Protein AF-A0AA94HKX2-F1 (afdb_monomer)

Radius of gyration: 20.45 Å; Cα contacts (8 Å, |Δi|>4): 310; chains: 1; bounding box: 57×30×64 Å

Structure (mmCIF, N/CA/C/O backbone):
data_AF-A0AA94HKX2-F1
#
_entry.id   AF-A0AA94HKX2-F1
#
loop_
_atom_site.group_PDB
_atom_site.id
_atom_site.type_symbol
_atom_site.label_atom_id
_atom_site.label_alt_id
_atom_site.label_comp_id
_atom_site.label_asym_id
_atom_site.label_entity_id
_atom_site.label_seq_id
_atom_site.pdbx_PDB_ins_code
_atom_site.Cartn_x
_atom_site.Cartn_y
_atom_site.Cartn_z
_atom_site.occupancy
_atom_site.B_iso_or_equiv
_atom_site.auth_seq_id
_atom_site.auth_comp_id
_atom_site.auth_asym_id
_atom_site.auth_atom_id
_atom_site.pdbx_PDB_model_num
ATOM 1 N N . MET A 1 1 ? -24.483 7.946 20.429 1.00 63.53 1 MET A N 1
ATOM 2 C CA . MET A 1 1 ? -24.685 8.541 19.088 1.00 63.53 1 MET A CA 1
ATOM 3 C C . MET A 1 1 ? -23.618 9.575 18.717 1.00 63.53 1 MET A C 1
ATOM 5 O O . MET A 1 1 ? -23.042 9.443 17.647 1.00 63.53 1 MET A O 1
ATOM 9 N N . GLU A 1 2 ? -23.285 10.565 19.554 1.00 77.12 2 GLU A N 1
ATOM 10 C CA . GLU A 1 2 ? -22.273 11.591 19.196 1.00 77.12 2 GLU A CA 1
ATOM 11 C C . GLU A 1 2 ? -20.852 11.041 18.998 1.00 77.12 2 GLU A C 1
ATOM 13 O O . GLU A 1 2 ? -20.221 11.329 17.984 1.00 77.12 2 GLU A O 1
ATOM 18 N N . ARG A 1 3 ? -20.372 10.171 19.902 1.00 73.00 3 ARG A N 1
ATOM 19 C CA . ARG A 1 3 ? -19.056 9.506 19.770 1.00 73.00 3 ARG A CA 1
ATOM 20 C C . ARG A 1 3 ? -18.912 8.720 18.467 1.00 73.00 3 ARG A C 1
ATOM 22 O O . ARG A 1 3 ? -17.844 8.684 17.867 1.00 73.00 3 ARG A O 1
ATOM 29 N N . GLU A 1 4 ? -20.005 8.117 18.022 1.00 73.94 4 GLU A N 1
ATOM 30 C CA . GLU A 1 4 ? -20.053 7.330 16.797 1.00 73.94 4 GLU A CA 1
ATOM 31 C C . GLU A 1 4 ? -19.975 8.231 15.558 1.00 73.94 4 GLU A C 1
ATOM 33 O O . GLU A 1 4 ? -19.192 7.968 14.651 1.00 73.94 4 GLU A O 1
ATOM 38 N N . ARG A 1 5 ? -20.707 9.355 15.547 1.00 78.75 5 ARG A N 1
ATOM 39 C CA . ARG A 1 5 ? -20.606 10.384 14.494 1.00 78.75 5 ARG A CA 1
ATOM 40 C C . ARG A 1 5 ? -19.200 10.976 14.403 1.00 78.75 5 ARG A C 1
ATOM 42 O O . ARG A 1 5 ? -18.676 11.107 13.300 1.00 78.75 5 ARG A O 1
ATOM 49 N N . ALA A 1 6 ? -18.574 11.265 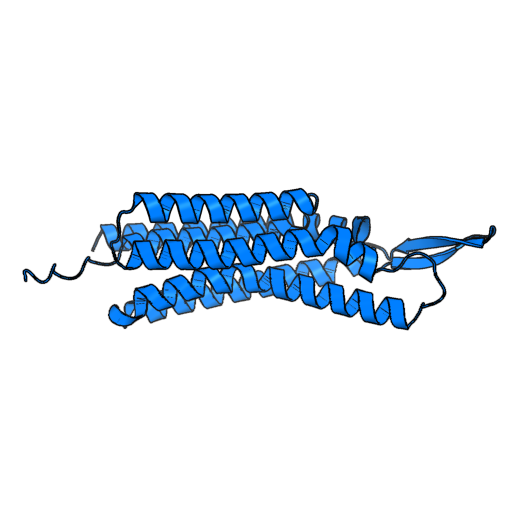15.542 1.00 82.25 6 ALA A N 1
ATOM 50 C CA . ALA A 1 6 ? -17.209 11.781 15.589 1.00 82.25 6 ALA A CA 1
ATOM 51 C C . ALA A 1 6 ? -16.185 10.772 15.036 1.00 82.25 6 ALA A C 1
ATOM 53 O O . ALA A 1 6 ? -15.345 11.137 14.216 1.00 82.25 6 ALA A O 1
ATOM 54 N N . ALA A 1 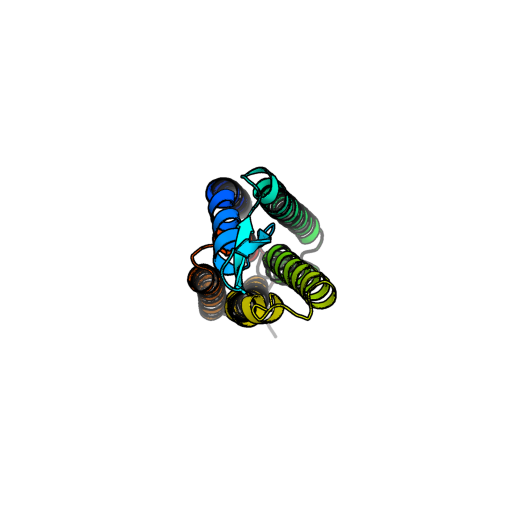7 ? -16.289 9.492 15.410 1.00 78.56 7 ALA A N 1
ATOM 55 C CA . ALA A 1 7 ? -15.407 8.443 14.893 1.00 78.56 7 ALA A CA 1
ATOM 56 C C . ALA A 1 7 ? -15.557 8.239 13.376 1.00 78.56 7 ALA A C 1
ATOM 58 O O . ALA A 1 7 ? -14.568 8.026 12.678 1.00 78.56 7 ALA A O 1
ATOM 59 N N . ARG A 1 8 ? -16.782 8.362 12.849 1.00 77.81 8 ARG A N 1
ATOM 60 C CA . ARG A 1 8 ? -17.070 8.301 11.407 1.00 77.81 8 ARG A CA 1
ATOM 61 C C . ARG A 1 8 ? -16.429 9.453 10.648 1.00 77.81 8 ARG A C 1
ATOM 63 O O . ARG A 1 8 ? -15.776 9.225 9.635 1.00 77.81 8 ARG A O 1
ATOM 70 N N . ALA A 1 9 ? -16.604 10.674 11.148 1.00 83.19 9 ALA A N 1
ATOM 71 C CA . ALA A 1 9 ? -15.993 11.853 10.553 1.00 83.19 9 ALA A CA 1
ATOM 72 C C . ALA A 1 9 ? -14.464 11.713 10.538 1.00 83.19 9 ALA A C 1
ATOM 74 O O . ALA A 1 9 ? -13.849 11.888 9.492 1.00 83.19 9 ALA A O 1
ATOM 75 N N . ALA A 1 10 ? -13.861 11.300 11.658 1.00 84.44 10 ALA A N 1
ATOM 76 C CA . ALA A 1 10 ? -12.422 11.066 11.747 1.00 84.44 10 ALA A CA 1
ATOM 77 C C . ALA A 1 10 ? -11.938 9.994 10.757 1.00 84.44 10 ALA A C 1
ATOM 79 O O . ALA A 1 10 ? -10.936 10.198 10.074 1.00 84.44 10 ALA A O 1
ATOM 80 N N . ALA A 1 11 ? -12.662 8.878 10.629 1.00 82.81 11 ALA A N 1
ATOM 81 C CA . ALA A 1 11 ? -12.322 7.814 9.689 1.00 82.81 11 ALA A CA 1
ATOM 82 C C . ALA A 1 11 ? -12.370 8.290 8.227 1.00 82.81 11 ALA A C 1
ATOM 84 O O . ALA A 1 11 ? -11.426 8.042 7.478 1.00 82.81 11 ALA A O 1
ATOM 85 N N . LEU A 1 12 ? -13.424 9.014 7.837 1.00 82.94 12 LEU A N 1
ATOM 86 C CA . LEU A 1 12 ? -13.568 9.560 6.483 1.00 82.94 12 LEU A CA 1
ATOM 87 C C . LEU A 1 12 ? -12.495 10.606 6.172 1.00 82.94 12 LEU A C 1
ATOM 89 O O . LEU A 1 12 ? -11.884 10.546 5.109 1.00 82.94 12 LEU A O 1
ATOM 93 N N . TRP A 1 13 ? -12.216 11.516 7.108 1.00 85.25 13 TRP A N 1
ATOM 94 C CA . TRP A 1 13 ? -11.154 12.508 6.946 1.00 85.25 13 TRP A CA 1
ATOM 95 C C . TRP A 1 13 ? -9.778 11.856 6.831 1.00 85.25 13 TRP A C 1
ATOM 97 O O . TRP A 1 13 ? -9.000 12.241 5.967 1.00 85.25 13 TRP A O 1
ATOM 107 N N . THR A 1 14 ? -9.493 10.829 7.635 1.00 85.50 14 THR A N 1
ATOM 108 C CA . THR A 1 14 ? -8.212 10.104 7.579 1.00 85.50 14 THR A CA 1
ATOM 109 C C . THR A 1 14 ? -8.024 9.413 6.227 1.00 85.50 14 THR A C 1
ATOM 111 O O . THR A 1 14 ? -6.947 9.483 5.638 1.00 85.50 14 THR A O 1
ATOM 114 N N . LEU A 1 15 ? -9.082 8.786 5.704 1.00 82.88 15 LEU A N 1
ATOM 115 C CA . LEU A 1 15 ? -9.069 8.144 4.390 1.00 82.88 15 LEU A CA 1
ATOM 116 C C . LEU A 1 15 ? -8.881 9.173 3.262 1.00 82.88 15 LEU A C 1
ATOM 118 O O . LEU A 1 15 ? -8.062 8.963 2.371 1.00 82.88 15 LEU A O 1
ATOM 122 N N . LEU A 1 16 ? -9.595 10.302 3.331 1.00 83.62 16 LEU A N 1
ATOM 123 C CA . LEU A 1 16 ? -9.497 11.385 2.352 1.00 83.62 16 LEU A CA 1
ATOM 124 C C . LEU A 1 16 ? -8.096 12.009 2.332 1.00 83.62 16 LEU A C 1
ATOM 126 O O . LEU A 1 16 ? -7.524 12.186 1.261 1.00 83.62 16 LEU A O 1
ATOM 130 N N . ILE A 1 17 ? -7.523 12.296 3.504 1.00 83.81 17 ILE A N 1
ATOM 131 C CA . ILE A 1 17 ? -6.162 12.835 3.630 1.00 83.81 17 ILE A CA 1
ATOM 132 C C . ILE A 1 17 ? -5.146 11.854 3.039 1.00 83.81 17 ILE A C 1
ATOM 134 O O . ILE A 1 17 ? -4.282 12.272 2.273 1.00 83.81 17 ILE A O 1
ATOM 138 N N . GLY A 1 18 ? -5.271 10.554 3.335 1.00 82.31 18 GLY A N 1
ATOM 139 C CA . GLY A 1 18 ? -4.403 9.522 2.761 1.00 82.31 18 GLY A CA 1
ATOM 140 C C . GLY A 1 18 ? -4.489 9.453 1.233 1.00 82.31 18 GLY A C 1
ATOM 141 O O . GLY A 1 18 ? -3.461 9.357 0.564 1.00 82.31 18 GLY A O 1
ATOM 142 N N . LEU A 1 19 ? -5.697 9.569 0.672 1.00 80.19 19 LEU A N 1
ATOM 143 C CA . LEU A 1 19 ? -5.923 9.575 -0.775 1.00 80.19 19 LEU A CA 1
ATOM 144 C C . LEU A 1 19 ? -5.310 10.815 -1.447 1.00 80.19 19 LEU A C 1
ATOM 146 O O . LEU A 1 19 ? -4.607 10.686 -2.448 1.00 80.19 19 LEU A O 1
ATOM 150 N N . ILE A 1 20 ? -5.524 12.005 -0.878 1.00 82.44 20 ILE A N 1
ATOM 151 C CA . ILE A 1 20 ? -4.956 13.260 -1.394 1.00 82.44 20 ILE A CA 1
ATOM 152 C C . ILE A 1 20 ? -3.427 13.224 -1.317 1.00 82.44 20 ILE A C 1
ATOM 154 O O . ILE A 1 20 ? -2.754 13.514 -2.302 1.00 82.44 20 ILE A O 1
ATOM 158 N N . ALA A 1 21 ? -2.864 12.825 -0.174 1.00 83.25 21 ALA A N 1
ATOM 159 C CA . ALA A 1 21 ? -1.417 12.731 0.006 1.00 83.25 21 ALA A CA 1
ATOM 160 C C . ALA A 1 21 ? -0.785 11.726 -0.972 1.00 83.25 21 ALA A C 1
ATOM 162 O O . ALA A 1 21 ? 0.294 11.971 -1.511 1.00 83.25 21 ALA A O 1
ATOM 163 N N . SER A 1 22 ? -1.474 10.619 -1.251 1.00 80.31 22 SER A N 1
ATOM 164 C CA . SER A 1 22 ? -1.047 9.652 -2.260 1.00 80.31 22 SER A CA 1
ATOM 165 C C . SER A 1 22 ? -1.036 10.234 -3.671 1.00 80.31 22 SER A C 1
ATOM 167 O O . SER A 1 22 ? -0.038 10.100 -4.375 1.00 80.31 22 SER A O 1
ATOM 169 N N . ALA A 1 23 ? -2.097 10.946 -4.062 1.00 78.06 23 ALA A N 1
ATOM 170 C CA . ALA A 1 23 ? -2.165 11.603 -5.365 1.00 78.06 23 ALA A CA 1
ATOM 171 C C . ALA A 1 23 ? -1.032 12.631 -5.540 1.00 78.06 23 ALA A C 1
ATOM 173 O O . ALA A 1 23 ? -0.377 12.660 -6.580 1.00 78.06 23 ALA A O 1
ATOM 174 N N . LEU A 1 24 ? -0.740 13.417 -4.497 1.00 79.94 24 LEU A N 1
ATOM 175 C CA . LEU A 1 24 ? 0.343 14.408 -4.503 1.00 79.94 24 LEU A CA 1
ATOM 176 C C . LEU A 1 24 ? 1.743 13.780 -4.574 1.00 79.94 24 LEU A C 1
ATOM 178 O O . LEU A 1 24 ? 2.674 14.407 -5.071 1.00 79.94 24 LEU A O 1
ATOM 182 N N . THR A 1 25 ? 1.900 12.546 -4.093 1.00 76.56 25 THR A N 1
ATOM 183 C CA . THR A 1 25 ? 3.182 11.823 -4.083 1.00 76.56 25 THR A CA 1
ATOM 184 C C . THR A 1 25 ? 3.316 10.817 -5.227 1.00 76.56 25 THR A C 1
ATOM 186 O O . THR A 1 25 ? 4.352 10.174 -5.351 1.00 76.56 25 THR A O 1
ATOM 189 N N . GLY A 1 26 ? 2.328 10.695 -6.121 1.00 67.94 26 GLY A N 1
ATOM 190 C CA . GLY A 1 26 ? 2.352 9.725 -7.225 1.00 67.94 26 GLY A CA 1
ATOM 191 C C . GLY A 1 26 ? 3.565 9.861 -8.157 1.00 67.94 26 GLY A C 1
ATOM 192 O O . GLY A 1 26 ? 4.078 8.861 -8.660 1.00 67.94 26 GLY A O 1
ATOM 193 N N . LEU A 1 27 ? 4.088 11.082 -8.319 1.00 65.69 27 LEU A N 1
ATOM 194 C CA . LEU A 1 27 ? 5.278 11.361 -9.130 1.00 65.69 27 LEU A CA 1
ATOM 195 C C . LEU A 1 27 ? 6.580 10.791 -8.534 1.00 65.69 27 LEU A C 1
ATOM 197 O O . LEU A 1 27 ? 7.509 10.521 -9.293 1.00 65.69 27 LEU A O 1
ATOM 201 N N . SER A 1 28 ? 6.663 10.555 -7.216 1.00 70.44 28 SER A N 1
ATOM 202 C CA . SER A 1 28 ? 7.855 9.935 -6.609 1.00 70.44 28 SER A CA 1
ATOM 203 C C . SER A 1 28 ? 7.967 8.446 -6.941 1.00 70.44 28 SER A C 1
ATOM 205 O O . SER A 1 28 ? 9.069 7.926 -7.096 1.00 70.44 28 SER A O 1
ATOM 207 N N . GLY A 1 29 ? 6.833 7.758 -7.106 1.00 69.75 29 GLY A N 1
ATOM 208 C CA . GLY A 1 29 ? 6.808 6.362 -7.550 1.00 69.75 29 GLY A CA 1
ATOM 209 C C . GLY A 1 29 ? 7.329 6.203 -8.975 1.00 69.75 29 GLY A C 1
ATOM 210 O O . GLY A 1 29 ? 8.121 5.308 -9.257 1.00 69.75 29 GLY A O 1
ATOM 211 N N . ALA A 1 30 ? 6.945 7.123 -9.859 1.00 70.06 30 ALA A N 1
ATOM 212 C CA . ALA A 1 30 ? 7.371 7.135 -11.252 1.00 70.06 30 ALA A CA 1
ATOM 213 C C . ALA A 1 30 ? 8.900 7.259 -11.411 1.00 70.06 30 ALA A C 1
ATOM 215 O O . ALA A 1 30 ? 9.514 6.461 -12.120 1.00 70.06 30 ALA A O 1
ATOM 216 N N . SER A 1 31 ? 9.536 8.205 -10.715 1.00 71.88 31 SER A N 1
ATOM 217 C CA . SER A 1 31 ? 10.991 8.395 -10.807 1.00 71.88 31 SER A CA 1
ATOM 218 C C . SER A 1 31 ? 11.780 7.193 -10.278 1.00 71.88 31 SER A C 1
ATOM 220 O O . SER A 1 31 ? 12.798 6.823 -10.866 1.00 71.88 31 SER A O 1
ATOM 222 N N . TRP A 1 32 ? 11.297 6.535 -9.220 1.00 79.25 32 TRP A N 1
ATOM 223 C CA . TRP A 1 32 ? 11.899 5.304 -8.706 1.00 79.25 32 TR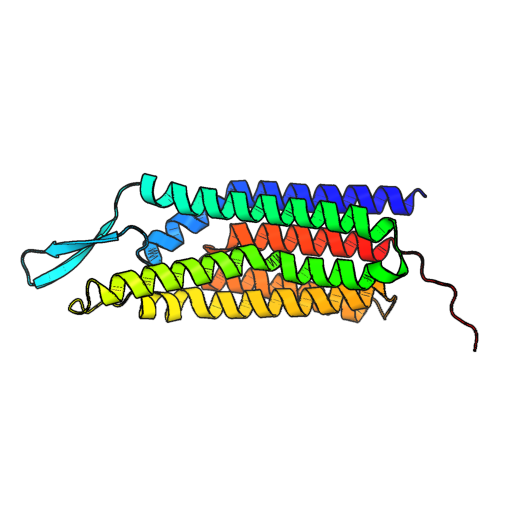P A CA 1
ATOM 224 C C . TRP A 1 32 ? 11.794 4.138 -9.700 1.00 79.25 32 TRP A C 1
ATOM 226 O O . TRP A 1 32 ? 12.791 3.458 -9.948 1.00 79.25 32 TRP A O 1
ATOM 236 N N . LEU A 1 33 ? 10.624 3.932 -10.316 1.00 74.50 33 LEU A N 1
ATOM 237 C CA . LEU A 1 33 ? 10.405 2.868 -11.306 1.00 74.50 33 LEU A CA 1
ATOM 238 C C . LEU A 1 33 ? 11.390 2.960 -12.479 1.00 74.50 33 LEU A C 1
ATOM 240 O O . LEU A 1 33 ? 11.955 1.954 -12.906 1.00 74.50 33 LEU A O 1
ATOM 244 N N . GLN A 1 34 ? 11.643 4.168 -12.974 1.00 77.25 34 GLN A N 1
ATOM 245 C CA . GLN A 1 34 ? 12.576 4.378 -14.078 1.00 77.25 34 GLN A CA 1
ATOM 246 C C . GLN A 1 34 ? 14.043 4.369 -13.622 1.00 77.25 34 GLN A C 1
ATOM 248 O O . GLN A 1 34 ? 14.890 3.779 -14.292 1.00 77.25 34 GLN A O 1
ATOM 253 N N . GLY A 1 35 ? 14.361 4.985 -12.480 1.00 75.00 35 GLY A N 1
ATOM 254 C CA . GLY A 1 35 ? 15.735 5.111 -11.983 1.00 75.00 35 GLY A CA 1
ATOM 255 C C . GLY A 1 35 ? 16.319 3.811 -11.426 1.00 75.00 35 GLY A C 1
ATOM 256 O O . GLY A 1 35 ? 17.440 3.444 -11.778 1.00 75.00 35 GLY A O 1
ATOM 257 N N . ALA A 1 36 ? 15.560 3.107 -10.582 1.00 77.19 36 ALA A N 1
ATOM 258 C CA . ALA A 1 36 ? 16.013 1.898 -9.894 1.00 77.19 36 ALA A CA 1
ATOM 259 C C . ALA A 1 36 ? 15.666 0.615 -10.662 1.00 77.19 36 ALA A C 1
ATOM 261 O O . ALA A 1 36 ? 16.503 -0.275 -10.777 1.00 77.19 36 ALA A O 1
ATOM 262 N N . LEU A 1 37 ? 14.455 0.527 -11.227 1.00 75.50 37 LEU A N 1
ATOM 263 C CA . LEU A 1 37 ? 13.974 -0.688 -11.904 1.00 75.50 37 LEU A CA 1
ATOM 264 C C . LEU A 1 37 ? 14.091 -0.640 -13.432 1.00 75.50 37 LEU A C 1
ATOM 266 O O . LEU A 1 37 ? 13.796 -1.633 -14.094 1.00 75.50 37 LEU A O 1
ATOM 270 N N . ARG A 1 38 ? 14.541 0.489 -14.001 1.00 79.19 38 ARG A N 1
ATOM 271 C CA . ARG A 1 38 ? 14.673 0.687 -15.458 1.00 79.19 38 ARG A CA 1
ATOM 272 C C . ARG A 1 38 ? 13.371 0.409 -16.218 1.00 79.19 38 ARG A C 1
ATOM 274 O O . ARG A 1 38 ? 13.399 0.007 -17.384 1.00 79.19 38 ARG A O 1
ATOM 281 N N . PHE A 1 39 ? 12.231 0.636 -15.565 1.00 74.56 39 PHE A N 1
ATOM 282 C CA . PHE A 1 39 ? 10.912 0.487 -16.168 1.00 74.56 39 PHE A CA 1
ATOM 283 C C . PHE A 1 39 ? 10.765 1.446 -17.356 1.00 74.56 39 PHE A C 1
ATOM 285 O O . PHE A 1 39 ? 11.144 2.613 -17.260 1.00 74.56 39 PHE A O 1
ATOM 292 N N . GLY A 1 40 ? 10.259 0.948 -18.487 1.00 73.81 40 GLY A N 1
ATOM 293 C CA . GLY A 1 40 ? 10.147 1.733 -19.724 1.00 73.81 40 GLY A CA 1
ATOM 294 C C . GLY A 1 40 ? 11.482 2.077 -20.402 1.00 73.81 40 GLY A C 1
ATOM 295 O O . GLY A 1 40 ? 11.507 2.896 -21.317 1.00 73.81 40 GLY A O 1
ATOM 296 N N . CYS A 1 41 ? 12.601 1.479 -19.977 1.00 77.56 41 CYS A N 1
ATOM 297 C CA . CYS A 1 41 ? 13.883 1.653 -20.655 1.00 77.56 41 CYS A CA 1
ATOM 298 C C . CYS A 1 41 ? 14.125 0.576 -21.718 1.00 77.56 41 CYS A C 1
ATOM 300 O O . CYS A 1 41 ? 13.621 -0.540 -21.630 1.00 77.56 41 CYS A O 1
ATOM 302 N N . ALA A 1 42 ? 14.931 0.891 -22.719 1.00 74.12 42 ALA A N 1
ATOM 303 C CA . ALA A 1 42 ? 15.411 -0.027 -23.736 1.00 74.12 42 ALA A CA 1
ATOM 304 C C . ALA A 1 42 ? 16.949 -0.004 -23.762 1.00 74.12 42 ALA A C 1
ATOM 306 O O . ALA A 1 42 ? 17.565 1.007 -23.403 1.00 74.12 42 ALA A O 1
ATOM 307 N N . PRO A 1 43 ? 17.598 -1.106 -24.159 1.00 70.50 43 PRO A N 1
ATOM 308 C CA . PRO A 1 43 ? 19.036 -1.121 -24.335 1.00 70.50 43 PRO A CA 1
ATOM 309 C C . PRO A 1 43 ? 19.368 -0.385 -25.638 1.00 70.50 43 PRO A C 1
ATOM 311 O O . PRO A 1 43 ? 18.911 -0.759 -26.715 1.00 70.50 43 PRO A O 1
ATOM 314 N N . ALA A 1 44 ? 20.164 0.673 -25.550 1.00 68.88 44 ALA A N 1
ATOM 315 C CA . ALA A 1 44 ? 20.755 1.335 -26.700 1.00 68.88 44 ALA A CA 1
ATOM 316 C C . ALA A 1 44 ? 22.184 0.819 -26.895 1.00 68.88 44 ALA A C 1
ATOM 318 O O . ALA A 1 44 ? 22.982 0.760 -25.951 1.00 68.88 44 ALA A O 1
ATOM 319 N N . ALA A 1 45 ? 22.516 0.454 -28.133 1.00 60.56 45 ALA A N 1
ATOM 320 C CA . ALA A 1 45 ? 23.887 0.141 -28.504 1.00 60.56 45 ALA A CA 1
ATOM 321 C C . ALA A 1 45 ? 24.751 1.398 -28.317 1.00 60.56 45 ALA A C 1
ATOM 323 O O . ALA A 1 45 ? 24.517 2.415 -28.969 1.00 60.56 45 ALA A O 1
ATOM 324 N N . SER A 1 46 ? 25.747 1.341 -27.429 1.00 57.12 46 SER A N 1
ATOM 325 C CA . SER A 1 46 ? 26.828 2.328 -27.430 1.00 57.12 46 SER A CA 1
ATOM 326 C C . SER A 1 46 ? 27.979 1.790 -28.270 1.00 57.12 46 SER A C 1
ATOM 328 O O . SER A 1 46 ? 28.279 0.596 -28.220 1.00 57.12 46 SER A O 1
ATOM 330 N N . GLY A 1 47 ? 28.631 2.662 -29.044 1.00 51.22 47 GLY A N 1
ATOM 331 C CA . GLY A 1 47 ? 29.702 2.313 -29.990 1.00 51.22 47 GLY A CA 1
ATOM 332 C C . GLY A 1 47 ? 30.975 1.695 -29.385 1.00 51.22 47 GLY A C 1
ATOM 333 O O . GLY A 1 47 ? 31.997 1.666 -30.057 1.00 51.22 47 GLY A O 1
ATOM 334 N N . GLY A 1 48 ? 30.939 1.214 -28.138 1.00 58.84 48 GLY A N 1
ATOM 335 C CA . GLY A 1 48 ? 32.048 0.572 -27.427 1.00 58.84 48 GLY A CA 1
ATOM 336 C C . GLY A 1 48 ? 31.679 -0.739 -26.719 1.00 58.84 48 GLY A C 1
ATOM 337 O O . GLY A 1 48 ? 32.342 -1.104 -25.755 1.00 58.84 48 GLY A O 1
ATOM 338 N N . GLY A 1 49 ? 30.604 -1.425 -27.127 1.00 57.50 49 GLY A N 1
ATOM 339 C CA . GLY A 1 49 ? 30.239 -2.751 -26.597 1.00 57.50 49 GLY A CA 1
ATOM 340 C C . GLY A 1 49 ? 29.557 -2.758 -25.222 1.00 57.50 49 GLY A C 1
ATOM 341 O O . GLY A 1 49 ? 29.180 -3.821 -24.742 1.00 57.50 49 GLY A O 1
ATOM 342 N N . ARG A 1 50 ? 29.338 -1.594 -24.593 1.00 58.19 50 ARG A N 1
ATOM 343 C CA . ARG A 1 50 ? 28.512 -1.469 -23.378 1.00 58.19 50 ARG A CA 1
ATOM 344 C C . ARG A 1 50 ? 27.062 -1.167 -23.755 1.00 58.19 50 ARG A C 1
ATOM 346 O O . ARG A 1 50 ? 26.807 -0.227 -24.511 1.00 58.19 50 ARG A O 1
ATOM 353 N N . ALA A 1 51 ? 26.107 -1.918 -23.216 1.00 61.88 51 ALA A N 1
ATOM 354 C CA . ALA A 1 51 ? 24.693 -1.567 -23.327 1.00 61.88 51 ALA A CA 1
ATOM 355 C C . ALA A 1 51 ? 24.415 -0.318 -22.472 1.00 61.88 51 ALA A C 1
ATOM 357 O O . ALA A 1 51 ? 24.664 -0.319 -21.267 1.00 61.88 51 ALA A O 1
ATOM 358 N N . VAL A 1 52 ? 23.921 0.759 -23.084 1.00 69.56 52 VAL A N 1
ATOM 359 C CA . VAL A 1 52 ? 23.496 1.968 -22.363 1.00 69.56 52 VAL A CA 1
ATOM 360 C C . VAL A 1 52 ? 21.977 1.975 -22.321 1.00 69.56 52 VAL A C 1
ATOM 362 O O . VAL A 1 52 ? 21.328 1.876 -23.354 1.00 69.56 52 VAL A O 1
ATOM 365 N N . TRP A 1 53 ? 21.389 2.085 -21.133 1.00 72.94 53 TRP A N 1
ATOM 366 C CA . TRP A 1 53 ? 19.937 2.169 -20.998 1.00 72.94 53 TRP A CA 1
ATOM 367 C C . TRP A 1 53 ? 19.439 3.524 -21.490 1.00 72.94 53 TRP A C 1
ATOM 369 O O . TRP A 1 53 ? 19.832 4.563 -20.958 1.00 72.94 53 TRP A O 1
ATOM 379 N N . ARG A 1 54 ? 18.546 3.509 -22.476 1.00 75.94 54 ARG A N 1
ATOM 380 C CA . ARG A 1 54 ? 17.810 4.686 -22.928 1.00 75.94 54 ARG A CA 1
ATOM 381 C C . ARG A 1 54 ? 16.361 4.521 -22.516 1.00 75.94 54 ARG A C 1
ATOM 383 O O . ARG A 1 54 ? 15.740 3.523 -22.850 1.00 75.94 54 ARG A O 1
ATOM 390 N N . CYS A 1 55 ? 15.850 5.462 -21.746 1.00 75.44 55 CYS A N 1
ATOM 391 C CA . CYS A 1 55 ? 14.478 5.411 -21.269 1.00 75.44 55 CYS A CA 1
ATOM 392 C C . CYS A 1 55 ? 13.614 6.341 -22.106 1.00 75.44 55 CYS A C 1
ATOM 394 O O . CYS A 1 55 ? 14.069 7.443 -22.416 1.00 75.44 55 CYS A O 1
ATOM 396 N N . ASP A 1 56 ? 12.419 5.886 -22.480 1.00 66.25 56 ASP A N 1
ATOM 397 C CA . ASP A 1 56 ? 11.442 6.759 -23.126 1.00 66.25 56 ASP A CA 1
ATOM 398 C C . ASP A 1 56 ? 11.033 7.890 -22.173 1.00 66.25 56 ASP A C 1
ATOM 400 O O . ASP A 1 56 ? 11.060 7.745 -20.943 1.00 66.25 56 ASP A O 1
ATOM 404 N N . ASP A 1 57 ? 10.685 9.035 -22.760 1.00 64.56 57 ASP A N 1
ATOM 405 C CA . ASP A 1 57 ? 10.265 10.222 -22.024 1.00 64.56 57 ASP A CA 1
ATOM 406 C C . ASP A 1 57 ? 8.967 9.967 -21.228 1.00 64.56 57 ASP A C 1
ATOM 408 O O . ASP A 1 57 ? 8.266 8.967 -21.399 1.00 64.56 57 ASP A O 1
ATOM 412 N N . THR A 1 58 ? 8.654 10.917 -20.345 1.00 57.97 58 THR A N 1
ATOM 413 C CA . THR A 1 58 ? 7.576 11.016 -19.331 1.00 57.97 58 THR A CA 1
ATOM 414 C C . THR A 1 58 ? 6.226 10.307 -19.570 1.00 57.97 58 THR A C 1
ATOM 416 O O . THR A 1 58 ? 5.507 10.067 -18.600 1.00 57.97 58 THR A O 1
ATOM 419 N N . MET A 1 59 ? 5.860 9.917 -20.792 1.00 56.47 59 MET A N 1
ATOM 420 C CA . MET A 1 59 ? 4.668 9.107 -21.089 1.00 56.47 59 MET A CA 1
ATOM 421 C C . MET A 1 59 ? 4.744 7.676 -20.536 1.00 56.47 59 MET A C 1
ATOM 423 O O . MET A 1 59 ? 3.730 7.157 -20.066 1.00 56.47 59 MET A O 1
ATOM 427 N N . ALA A 1 60 ? 5.929 7.059 -20.492 1.00 59.22 60 ALA A N 1
ATOM 428 C CA . ALA A 1 60 ? 6.101 5.727 -19.894 1.00 59.22 60 ALA A CA 1
ATOM 429 C C . ALA A 1 60 ? 5.825 5.718 -18.375 1.00 59.22 60 ALA A C 1
ATOM 431 O O . ALA A 1 60 ? 5.423 4.703 -17.806 1.00 59.22 60 ALA A O 1
ATOM 432 N N . LEU A 1 61 ? 5.985 6.874 -17.724 1.00 63.25 61 LEU A N 1
ATOM 433 C CA . LEU A 1 61 ? 5.761 7.076 -16.292 1.00 63.25 61 LEU A CA 1
ATOM 434 C C . LEU A 1 61 ? 4.292 7.328 -15.920 1.00 63.25 61 LEU A C 1
ATOM 436 O O . LEU A 1 61 ? 3.901 7.131 -14.767 1.00 63.25 61 LEU A O 1
ATOM 440 N N . LEU A 1 62 ? 3.464 7.747 -16.880 1.00 65.88 62 LEU A N 1
ATOM 441 C CA . LEU A 1 62 ? 2.044 8.031 -16.661 1.00 65.88 62 LEU A CA 1
ATOM 442 C C . LEU A 1 62 ? 1.239 6.757 -16.398 1.00 65.88 62 LEU A C 1
ATOM 444 O O . LEU A 1 62 ? 0.372 6.752 -15.528 1.00 65.88 62 LEU A O 1
ATOM 448 N N . VAL A 1 63 ? 1.553 5.660 -17.088 1.00 68.88 63 VAL A N 1
ATOM 449 C CA . VAL A 1 63 ? 0.861 4.372 -16.924 1.00 68.88 63 VAL A CA 1
ATOM 450 C C . VAL A 1 63 ? 0.949 3.836 -15.485 1.00 68.88 63 VAL A C 1
ATOM 452 O O . VAL A 1 63 ? -0.103 3.588 -14.890 1.00 68.88 63 VAL A O 1
ATOM 455 N N . PRO A 1 64 ? 2.138 3.698 -14.862 1.00 64.56 64 PRO A N 1
ATOM 456 C CA . PRO A 1 64 ? 2.226 3.235 -13.478 1.00 64.56 64 PRO A CA 1
ATOM 457 C C . PRO A 1 64 ? 1.655 4.245 -12.470 1.00 64.56 64 PRO A C 1
ATOM 459 O O . PRO A 1 64 ? 1.077 3.836 -11.460 1.00 64.56 64 PRO A O 1
ATOM 462 N N . ALA A 1 65 ? 1.742 5.552 -12.738 1.00 67.12 65 ALA A N 1
ATOM 463 C CA . ALA A 1 65 ? 1.122 6.575 -11.894 1.00 67.12 65 ALA A CA 1
ATOM 464 C C . ALA A 1 65 ? -0.418 6.481 -11.910 1.00 67.12 65 ALA A C 1
ATOM 466 O O . ALA A 1 65 ? -1.067 6.532 -10.863 1.00 67.12 65 ALA A O 1
ATOM 467 N N . ILE A 1 66 ? -1.018 6.265 -13.083 1.00 72.50 66 ILE A N 1
ATOM 468 C CA . ILE A 1 66 ? -2.463 6.048 -13.225 1.00 72.50 66 ILE A CA 1
ATOM 469 C C . ILE A 1 66 ? -2.862 4.728 -12.564 1.00 72.50 66 ILE A C 1
ATOM 471 O O . ILE A 1 66 ? -3.807 4.706 -11.779 1.00 72.50 66 ILE A O 1
ATOM 475 N N . ALA A 1 67 ? -2.128 3.641 -12.812 1.00 70.31 67 ALA A N 1
ATOM 476 C CA . ALA A 1 67 ? -2.429 2.330 -12.239 1.00 70.31 67 ALA A CA 1
ATOM 477 C C . ALA A 1 67 ? -2.393 2.346 -10.701 1.00 70.31 67 ALA A C 1
ATOM 479 O O . ALA A 1 67 ? -3.306 1.832 -10.057 1.00 70.31 67 ALA A O 1
ATOM 480 N N . THR A 1 68 ? -1.388 2.988 -10.099 1.00 68.56 68 THR A N 1
ATOM 481 C CA . THR A 1 68 ? -1.295 3.137 -8.636 1.00 68.56 68 THR A CA 1
ATOM 482 C C . THR A 1 68 ? -2.423 3.989 -8.069 1.00 68.56 68 THR A C 1
ATOM 484 O O . THR A 1 68 ? -3.009 3.620 -7.050 1.00 68.56 68 THR A O 1
ATOM 487 N N . THR A 1 69 ? -2.790 5.070 -8.758 1.00 70.62 69 THR A N 1
ATOM 488 C CA . THR A 1 69 ? -3.928 5.914 -8.373 1.00 70.62 69 THR A CA 1
ATOM 489 C C . THR A 1 69 ? -5.241 5.131 -8.438 1.00 70.62 69 THR A C 1
ATOM 491 O O . THR A 1 69 ? -6.003 5.133 -7.474 1.00 70.62 69 THR A O 1
ATOM 494 N N . VAL A 1 70 ? -5.491 4.396 -9.525 1.00 80.19 70 VAL A N 1
ATOM 495 C CA . VAL A 1 70 ? -6.702 3.578 -9.704 1.00 80.19 70 VAL A CA 1
ATOM 496 C C . VAL A 1 70 ? -6.785 2.480 -8.646 1.00 80.19 70 VAL A C 1
ATOM 498 O O . VAL A 1 70 ? -7.819 2.344 -7.993 1.00 80.19 70 VAL A O 1
ATOM 501 N N . LEU A 1 71 ? -5.705 1.728 -8.415 1.00 74.38 71 LEU A N 1
ATOM 502 C CA . LEU A 1 71 ? -5.669 0.698 -7.370 1.00 74.38 71 LEU A CA 1
ATOM 503 C C . LEU A 1 71 ? -5.893 1.300 -5.976 1.00 74.38 71 LEU A C 1
ATOM 505 O O . LEU A 1 71 ? -6.590 0.713 -5.148 1.00 74.38 71 LEU A O 1
ATOM 509 N N . GLY A 1 72 ? -5.354 2.493 -5.737 1.00 70.06 72 GLY A N 1
ATOM 510 C CA . GLY A 1 72 ? -5.576 3.268 -4.527 1.00 70.06 72 GLY A CA 1
ATOM 511 C C . GLY A 1 72 ? -7.038 3.660 -4.305 1.00 70.06 72 GLY A C 1
ATOM 512 O O . GLY A 1 72 ? -7.587 3.441 -3.224 1.00 70.06 72 GLY A O 1
ATOM 513 N N . VAL A 1 73 ? -7.692 4.180 -5.345 1.00 77.12 73 VAL A N 1
ATOM 514 C CA . VAL A 1 73 ? -9.124 4.521 -5.340 1.00 77.12 73 VAL A CA 1
ATOM 515 C C . VAL A 1 73 ? -9.975 3.274 -5.108 1.00 77.12 73 VAL A C 1
ATOM 517 O O . VAL A 1 73 ? -10.902 3.308 -4.301 1.00 77.12 73 VAL A O 1
ATOM 520 N N . MET A 1 74 ? -9.638 2.153 -5.747 1.00 79.25 74 MET A N 1
ATOM 521 C CA . MET A 1 74 ? -10.332 0.877 -5.556 1.00 79.25 74 MET A CA 1
ATOM 522 C C . MET A 1 74 ? -10.197 0.363 -4.118 1.00 79.25 74 MET A C 1
ATOM 524 O O . MET A 1 74 ? -11.184 -0.087 -3.538 1.00 79.25 74 MET A O 1
ATOM 528 N N . ALA A 1 75 ? -9.015 0.480 -3.504 1.00 73.12 75 ALA A N 1
ATOM 529 C CA . ALA A 1 75 ? -8.809 0.120 -2.101 1.00 73.12 75 ALA A CA 1
ATOM 530 C C . ALA A 1 75 ? -9.609 1.025 -1.148 1.00 73.12 75 ALA A C 1
ATOM 532 O O . ALA A 1 75 ? -10.240 0.536 -0.209 1.00 73.12 75 ALA A O 1
ATOM 533 N N . ALA A 1 76 ? -9.650 2.332 -1.417 1.00 74.19 76 ALA A N 1
ATOM 534 C CA . ALA A 1 76 ? -10.470 3.280 -0.668 1.00 74.19 76 ALA A CA 1
ATOM 535 C C . ALA A 1 76 ? -11.976 2.978 -0.808 1.00 74.19 76 ALA A C 1
ATOM 537 O O . ALA A 1 76 ? -12.705 2.989 0.186 1.00 74.19 76 ALA A O 1
ATOM 538 N N . ALA A 1 77 ? -12.442 2.642 -2.014 1.00 79.50 77 ALA A N 1
ATOM 539 C CA . ALA A 1 77 ? -13.824 2.245 -2.277 1.00 79.50 77 ALA A CA 1
ATOM 540 C C . ALA A 1 77 ? -14.188 0.929 -1.571 1.00 79.50 77 ALA A C 1
ATOM 542 O O . ALA A 1 77 ? -15.229 0.847 -0.917 1.00 79.50 77 ALA A O 1
ATOM 543 N N . ALA A 1 78 ? -13.310 -0.077 -1.626 1.00 76.12 78 ALA A N 1
ATOM 544 C CA . ALA A 1 78 ? -13.475 -1.329 -0.893 1.00 76.12 78 ALA A CA 1
ATOM 545 C C . ALA A 1 78 ? -13.555 -1.084 0.621 1.00 76.12 78 ALA A C 1
ATOM 547 O O . ALA A 1 78 ? -14.407 -1.664 1.293 1.00 76.12 78 ALA A O 1
ATOM 548 N N . MET A 1 79 ? -12.736 -0.170 1.153 1.00 72.50 79 MET A N 1
ATOM 549 C CA . MET A 1 79 ? -12.817 0.230 2.554 1.00 72.50 79 MET A CA 1
ATOM 550 C C . MET A 1 79 ? -14.170 0.869 2.870 1.00 72.50 79 MET A C 1
ATOM 552 O O . MET A 1 79 ? -14.826 0.437 3.809 1.00 72.50 79 MET A O 1
ATOM 556 N N . LEU A 1 80 ? -14.654 1.824 2.072 1.00 75.94 80 LEU A N 1
ATOM 557 C CA . LEU A 1 80 ? -15.982 2.425 2.269 1.00 75.94 80 LEU A CA 1
ATOM 558 C C . LEU A 1 80 ? -17.109 1.380 2.277 1.00 75.94 80 LEU A C 1
ATOM 560 O O . LEU A 1 80 ? -18.029 1.477 3.092 1.00 75.94 80 LEU A O 1
ATOM 564 N N . LEU A 1 81 ? -17.023 0.357 1.422 1.00 78.62 81 LEU A N 1
ATOM 565 C CA . LEU A 1 81 ? -17.964 -0.765 1.412 1.00 78.62 81 LEU A CA 1
ATOM 566 C C . LEU A 1 81 ? -17.854 -1.618 2.679 1.00 78.62 81 LEU A C 1
ATOM 568 O O . LEU A 1 81 ? -18.879 -1.958 3.265 1.00 78.62 81 LEU A O 1
ATOM 572 N N . ILE A 1 82 ? -16.638 -1.909 3.146 1.00 71.00 82 ILE A N 1
ATOM 573 C CA . ILE A 1 82 ? -16.388 -2.618 4.409 1.00 71.00 82 ILE A CA 1
ATOM 574 C C . ILE A 1 82 ? -16.944 -1.827 5.592 1.00 71.00 82 ILE A C 1
ATOM 576 O O . ILE A 1 82 ? -17.617 -2.399 6.448 1.00 71.00 82 ILE A O 1
ATOM 580 N N . VAL A 1 83 ? -16.725 -0.511 5.632 1.00 68.25 83 VAL A N 1
ATOM 581 C CA . VAL A 1 83 ? -17.315 0.371 6.643 1.00 68.25 83 VAL A CA 1
ATOM 582 C C . VAL A 1 83 ? -18.832 0.270 6.584 1.00 68.25 83 VAL A C 1
ATOM 584 O O . VAL A 1 83 ? -19.453 -0.008 7.598 1.00 68.25 83 VAL A O 1
ATOM 587 N N . ARG A 1 84 ? -19.442 0.403 5.404 1.00 74.88 84 ARG A N 1
ATOM 588 C CA . ARG A 1 84 ? -20.901 0.322 5.260 1.00 74.88 84 ARG A CA 1
ATOM 589 C C . ARG A 1 84 ? -21.468 -1.042 5.680 1.00 74.88 84 ARG A C 1
ATOM 591 O O . ARG A 1 84 ? -22.488 -1.086 6.362 1.00 74.88 84 ARG A O 1
ATOM 598 N N . ALA A 1 85 ? -20.824 -2.139 5.285 1.00 69.25 85 ALA A N 1
ATOM 599 C CA . ALA A 1 85 ? -21.283 -3.504 5.541 1.00 69.25 85 ALA A CA 1
ATOM 600 C C . ALA A 1 85 ? -21.092 -3.926 7.005 1.00 69.25 85 ALA A C 1
ATOM 602 O O . ALA A 1 85 ? -21.992 -4.499 7.615 1.00 69.25 85 ALA A O 1
ATOM 603 N N . SER A 1 86 ? -19.950 -3.579 7.605 1.00 65.88 86 SER A N 1
ATOM 604 C CA . SER A 1 86 ? -19.602 -3.927 8.993 1.00 65.88 86 SER A CA 1
ATOM 605 C C . SER A 1 86 ? -20.491 -3.269 10.053 1.00 65.88 86 SER A C 1
ATOM 607 O O . SER A 1 86 ? -20.346 -3.550 11.241 1.00 65.88 86 SER A O 1
ATOM 609 N N . TRP A 1 87 ? -21.392 -2.377 9.646 1.00 64.62 87 TRP A N 1
ATOM 610 C CA . TRP A 1 87 ? -22.350 -1.715 10.528 1.00 64.62 87 TRP A CA 1
ATOM 611 C C . TRP A 1 87 ? -23.699 -2.409 10.575 1.00 64.62 87 TRP A C 1
ATOM 613 O O . TRP A 1 87 ? -24.424 -2.259 11.554 1.00 64.62 87 TRP A O 1
ATOM 623 N N . GLN A 1 88 ? -24.044 -3.150 9.523 1.00 68.12 88 GLN A N 1
ATOM 624 C CA . GLN A 1 88 ? -25.269 -3.940 9.505 1.00 68.12 88 GLN A CA 1
ATOM 625 C C . GLN A 1 88 ? -25.108 -5.230 10.315 1.00 68.12 88 GLN A C 1
ATOM 627 O O . GLN A 1 88 ? -26.097 -5.749 10.822 1.00 68.12 88 GLN A O 1
ATOM 632 N N . ASP A 1 89 ? -23.869 -5.700 10.500 1.00 68.12 89 ASP A N 1
ATOM 633 C CA . ASP A 1 89 ? -23.563 -6.878 11.308 1.00 68.12 89 ASP A CA 1
ATOM 634 C C . ASP A 1 89 ? -22.387 -6.639 12.285 1.00 68.12 89 ASP A C 1
ATOM 636 O O . ASP A 1 89 ? -21.213 -6.778 11.913 1.00 68.12 89 ASP A O 1
ATOM 640 N N . PRO A 1 90 ? -22.667 -6.322 13.565 1.00 63.59 90 PRO A N 1
ATOM 641 C CA . PRO A 1 90 ? -21.631 -6.116 14.574 1.00 63.59 90 PRO A CA 1
ATOM 642 C C . PRO A 1 90 ? -20.852 -7.397 14.912 1.00 63.59 90 PRO A C 1
ATOM 644 O O . PRO A 1 90 ? -19.721 -7.306 15.395 1.00 63.59 90 PRO A O 1
ATOM 647 N N . ARG A 1 91 ? -21.397 -8.595 14.637 1.00 62.31 91 ARG A N 1
ATOM 648 C CA . ARG A 1 91 ? -20.704 -9.872 14.894 1.00 62.31 91 ARG A CA 1
ATOM 649 C C . ARG A 1 91 ? -19.566 -10.099 13.894 1.00 62.31 91 ARG A C 1
ATOM 651 O O . ARG A 1 91 ? -18.527 -10.645 14.264 1.00 62.31 91 ARG A O 1
ATOM 658 N N . GLY A 1 92 ? -19.718 -9.605 12.663 1.00 70.38 92 GLY A N 1
ATOM 659 C CA . GLY A 1 92 ? -18.697 -9.632 11.609 1.00 70.38 92 GLY A CA 1
ATOM 660 C C . GLY A 1 92 ? -17.677 -8.485 11.658 1.00 70.38 92 GLY A C 1
ATOM 661 O O . GLY A 1 92 ? -16.665 -8.531 10.954 1.00 70.38 92 GLY A O 1
ATOM 662 N N . HIS A 1 93 ? -17.888 -7.471 12.503 1.00 75.38 93 HIS A N 1
ATOM 663 C CA . HIS A 1 93 ? -17.138 -6.209 12.474 1.00 75.38 93 HIS A CA 1
ATOM 664 C C . HIS A 1 93 ? -15.619 -6.378 12.639 1.00 75.38 93 HIS A C 1
ATOM 666 O O . HIS A 1 93 ? -14.826 -5.798 11.898 1.00 75.38 93 HIS A O 1
ATOM 672 N N . ALA A 1 94 ? -15.188 -7.234 13.570 1.00 74.50 94 ALA A N 1
ATOM 673 C CA . ALA A 1 94 ? -13.765 -7.483 13.802 1.00 74.50 94 ALA A CA 1
ATOM 674 C C . ALA A 1 94 ? -13.081 -8.211 12.633 1.00 74.50 94 ALA A C 1
ATOM 676 O O . ALA A 1 94 ? -11.893 -8.000 12.395 1.00 74.50 94 ALA A O 1
ATOM 677 N N . ALA A 1 95 ? -13.810 -9.075 11.919 1.00 78.69 95 ALA A N 1
ATOM 678 C CA . ALA A 1 95 ? -13.295 -9.742 10.726 1.00 78.69 95 ALA A CA 1
ATOM 679 C C . ALA A 1 95 ? -13.206 -8.751 9.560 1.00 78.69 95 ALA A C 1
ATOM 681 O O . ALA A 1 95 ? -12.169 -8.673 8.912 1.00 78.69 95 ALA A O 1
ATOM 682 N N . ALA A 1 96 ? -14.237 -7.926 9.371 1.00 80.31 96 ALA A N 1
ATOM 683 C CA . ALA A 1 96 ? -14.284 -6.898 8.338 1.00 80.31 96 ALA A CA 1
ATOM 684 C C . ALA A 1 96 ? -13.118 -5.892 8.457 1.00 80.31 96 ALA A C 1
ATOM 686 O O . ALA A 1 96 ? -12.446 -5.593 7.471 1.00 80.31 96 ALA A O 1
ATOM 687 N N . LEU A 1 97 ? -12.803 -5.442 9.677 1.00 79.56 97 LEU A N 1
ATOM 688 C CA . LEU A 1 97 ? -11.660 -4.557 9.934 1.00 79.56 97 LEU A CA 1
ATOM 689 C C . LEU A 1 97 ? -10.299 -5.252 9.776 1.00 79.56 97 LEU A C 1
ATOM 691 O O . LEU A 1 97 ? -9.336 -4.618 9.348 1.00 79.56 97 LEU A O 1
ATOM 695 N N . ALA A 1 98 ? -10.198 -6.545 10.095 1.00 79.88 98 ALA A N 1
ATOM 696 C CA . ALA A 1 98 ? -8.982 -7.313 9.823 1.00 79.88 98 ALA A CA 1
ATOM 697 C C . ALA A 1 98 ? -8.729 -7.414 8.309 1.00 79.88 98 ALA A C 1
ATOM 699 O O . ALA A 1 98 ? -7.607 -7.207 7.850 1.00 79.88 98 ALA A O 1
ATOM 700 N N . THR A 1 99 ? -9.787 -7.657 7.533 1.00 82.19 99 THR A N 1
ATOM 701 C CA . THR A 1 99 ? -9.736 -7.672 6.068 1.00 82.19 99 THR A CA 1
ATOM 702 C C . THR A 1 99 ? -9.328 -6.312 5.508 1.00 82.19 99 THR A C 1
ATOM 704 O O . THR A 1 99 ? -8.527 -6.267 4.581 1.00 82.19 99 THR A O 1
ATOM 707 N N . ALA A 1 100 ? -9.790 -5.205 6.098 1.00 81.00 100 ALA A N 1
ATOM 708 C CA . ALA A 1 100 ? -9.365 -3.862 5.698 1.00 81.00 100 ALA A CA 1
ATOM 709 C C . ALA A 1 100 ? -7.845 -3.662 5.819 1.00 81.00 100 ALA A C 1
ATOM 711 O O . ALA A 1 100 ? -7.230 -3.124 4.902 1.00 81.00 100 ALA A O 1
ATOM 712 N N . GLY A 1 101 ? -7.225 -4.142 6.904 1.00 78.94 101 GLY A N 1
ATOM 713 C CA . GLY A 1 101 ? -5.768 -4.084 7.083 1.00 78.94 101 GLY A CA 1
ATOM 714 C C . GLY A 1 101 ? -4.993 -4.868 6.018 1.00 78.94 101 GLY A C 1
ATOM 715 O O . GLY A 1 101 ? -3.964 -4.398 5.542 1.00 78.94 101 GLY A O 1
ATOM 716 N N . MET A 1 102 ? -5.513 -6.022 5.588 1.00 82.44 102 MET A N 1
ATOM 717 C CA . MET A 1 102 ? -4.918 -6.804 4.496 1.00 82.44 102 MET A CA 1
ATOM 718 C C . MET A 1 102 ? -5.119 -6.132 3.136 1.00 82.44 102 MET A C 1
ATOM 720 O O . MET A 1 102 ? -4.176 -6.003 2.362 1.00 82.44 102 MET A O 1
ATOM 724 N N . LEU A 1 103 ? -6.336 -5.661 2.852 1.00 83.00 103 LEU A N 1
ATOM 725 C CA . LEU A 1 103 ? -6.664 -4.988 1.594 1.00 83.00 103 LEU A CA 1
ATOM 726 C C . LEU A 1 103 ? -5.902 -3.672 1.417 1.00 83.00 103 LEU A C 1
ATOM 728 O O . LEU A 1 103 ? -5.607 -3.298 0.286 1.00 83.00 103 LEU A O 1
ATOM 732 N N . ALA A 1 104 ? -5.535 -3.007 2.516 1.00 82.69 104 ALA A N 1
ATOM 733 C CA . ALA A 1 104 ? -4.757 -1.772 2.504 1.00 82.69 104 ALA A CA 1
ATOM 734 C C . ALA A 1 104 ? -3.435 -1.905 1.730 1.00 82.69 104 ALA A C 1
ATOM 736 O O . ALA A 1 104 ? -3.017 -0.958 1.071 1.00 82.69 104 ALA A O 1
ATOM 737 N N . VAL A 1 105 ? -2.789 -3.075 1.788 1.00 85.38 105 VAL A N 1
ATOM 738 C CA . VAL A 1 105 ? -1.480 -3.315 1.157 1.00 85.38 105 VAL A CA 1
ATOM 739 C C . VAL A 1 105 ? -1.571 -4.033 -0.192 1.00 85.38 105 VAL A C 1
ATOM 741 O O . VAL A 1 105 ? -0.581 -4.082 -0.921 1.00 85.38 105 VAL A O 1
ATOM 744 N N . VAL A 1 106 ? -2.750 -4.544 -0.570 1.00 86.06 106 VAL A N 1
ATOM 745 C CA . VAL A 1 106 ? -2.966 -5.260 -1.843 1.00 86.06 106 VAL A CA 1
ATOM 746 C C . VAL A 1 106 ? -2.546 -4.440 -3.068 1.00 86.06 106 VAL A C 1
ATOM 748 O O . VAL A 1 106 ? -1.840 -5.005 -3.902 1.00 86.06 106 VAL A O 1
ATOM 751 N N . PRO A 1 107 ? -2.877 -3.137 -3.196 1.00 80.88 107 PRO A N 1
ATOM 752 C CA . PRO A 1 107 ? -2.405 -2.318 -4.315 1.00 80.88 107 PRO A CA 1
ATOM 753 C C . PRO A 1 107 ? -0.889 -2.374 -4.523 1.00 80.88 107 PRO A C 1
ATOM 755 O O . PRO A 1 107 ? -0.420 -2.521 -5.649 1.00 80.88 107 PRO A O 1
ATOM 758 N N . ALA A 1 108 ? -0.128 -2.297 -3.430 1.00 81.44 108 ALA A N 1
ATOM 759 C CA . ALA A 1 108 ? 1.327 -2.315 -3.479 1.00 81.44 108 ALA A CA 1
ATOM 760 C C . ALA A 1 108 ? 1.859 -3.707 -3.858 1.00 81.44 108 ALA A C 1
ATOM 762 O O . ALA A 1 108 ? 2.769 -3.815 -4.673 1.00 81.44 108 ALA A O 1
ATOM 763 N N . ILE A 1 109 ? 1.243 -4.773 -3.335 1.00 84.88 109 ILE A N 1
ATOM 764 C CA . ILE A 1 109 ? 1.587 -6.162 -3.679 1.00 84.88 109 ILE A CA 1
ATOM 765 C C . ILE A 1 109 ? 1.336 -6.437 -5.167 1.00 84.88 109 ILE A C 1
ATOM 767 O O . ILE A 1 109 ? 2.201 -6.994 -5.843 1.00 84.88 109 ILE A O 1
ATOM 771 N N . VAL A 1 110 ? 0.174 -6.028 -5.688 1.00 84.62 110 VAL A N 1
ATOM 772 C CA . VAL A 1 110 ? -0.187 -6.189 -7.106 1.00 84.62 110 VAL A CA 1
ATOM 773 C C . VAL A 1 110 ? 0.796 -5.439 -8.000 1.00 84.62 110 VAL A C 1
ATOM 775 O O . VAL A 1 110 ? 1.260 -6.001 -8.989 1.00 84.62 110 VAL A O 1
ATOM 778 N N . LEU A 1 111 ? 1.170 -4.210 -7.629 1.00 80.62 111 LEU A N 1
ATOM 779 C CA . LEU A 1 111 ? 2.188 -3.450 -8.350 1.00 80.62 111 LEU A CA 1
ATOM 780 C C . LEU A 1 111 ? 3.531 -4.193 -8.368 1.00 80.62 111 LEU A C 1
ATOM 782 O O . LEU A 1 111 ? 4.105 -4.382 -9.435 1.00 80.62 111 LEU A O 1
ATOM 786 N N . SER A 1 112 ? 4.024 -4.661 -7.218 1.00 83.00 112 SER A N 1
ATOM 787 C CA . SER A 1 112 ? 5.292 -5.399 -7.149 1.00 83.00 112 SER A CA 1
ATOM 788 C C . SER A 1 112 ? 5.275 -6.682 -7.982 1.00 83.00 112 SER A C 1
ATOM 790 O O . SER A 1 112 ? 6.280 -6.994 -8.620 1.00 83.00 112 SER A O 1
ATOM 792 N N . ALA A 1 113 ? 4.152 -7.405 -8.006 1.00 85.62 113 ALA A N 1
ATOM 793 C CA . ALA A 1 113 ? 3.981 -8.601 -8.828 1.00 85.62 113 ALA A CA 1
ATOM 794 C C . ALA A 1 113 ? 3.963 -8.272 -10.330 1.00 85.62 113 ALA A C 1
ATOM 796 O O . ALA A 1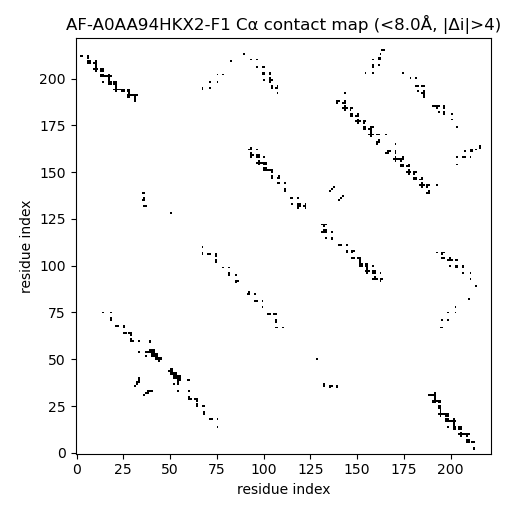 113 ? 4.606 -8.966 -11.114 1.00 85.62 113 ALA A O 1
ATOM 797 N N . ALA A 1 114 ? 3.291 -7.188 -10.729 1.00 83.62 114 ALA A N 1
ATOM 798 C CA . ALA A 1 114 ? 3.290 -6.719 -12.114 1.00 83.62 114 ALA A CA 1
ATOM 799 C C . ALA A 1 114 ? 4.696 -6.305 -12.583 1.00 83.62 114 ALA A C 1
ATOM 801 O O . ALA A 1 114 ? 5.088 -6.623 -13.702 1.00 83.62 114 ALA A O 1
ATOM 802 N N . LEU A 1 115 ? 5.485 -5.664 -11.714 1.00 80.75 115 LEU A N 1
ATOM 803 C CA . LEU A 1 115 ? 6.878 -5.307 -12.010 1.00 80.75 115 LEU A CA 1
ATOM 804 C C . LEU A 1 115 ? 7.778 -6.538 -12.156 1.00 80.75 115 LEU A C 1
ATOM 806 O O . LEU A 1 115 ? 8.661 -6.545 -13.008 1.00 80.75 115 LEU A O 1
ATOM 810 N N . LEU A 1 116 ? 7.549 -7.583 -11.355 1.00 87.69 116 LEU A N 1
ATOM 811 C CA . LEU A 1 116 ? 8.262 -8.852 -11.508 1.00 87.69 116 LEU A CA 1
ATOM 812 C C . LEU A 1 116 ? 7.920 -9.518 -12.844 1.00 87.69 116 LEU A C 1
ATOM 814 O O . LEU A 1 116 ? 8.812 -10.020 -13.524 1.00 87.69 116 LEU A O 1
ATOM 818 N N . TRP A 1 117 ? 6.639 -9.506 -13.221 1.00 85.81 117 TRP A N 1
ATOM 819 C CA . TRP A 1 117 ? 6.191 -10.033 -14.506 1.00 85.81 117 TRP A CA 1
ATOM 820 C C . TRP A 1 117 ? 6.869 -9.306 -15.673 1.00 85.81 117 TRP A C 1
ATOM 822 O O . TRP A 1 117 ? 7.477 -9.962 -16.517 1.00 85.81 117 TRP A O 1
ATOM 832 N N . ASP A 1 118 ? 6.850 -7.969 -15.678 1.00 82.62 118 ASP A N 1
ATOM 833 C CA . ASP A 1 118 ? 7.526 -7.151 -16.696 1.00 82.62 118 ASP A CA 1
ATOM 834 C C . ASP A 1 118 ? 9.031 -7.447 -16.766 1.00 82.62 118 ASP A C 1
ATOM 836 O O . ASP A 1 118 ? 9.566 -7.728 -17.838 1.00 82.62 118 ASP A O 1
ATOM 840 N N . ALA A 1 119 ? 9.702 -7.490 -15.610 1.00 82.62 119 ALA A N 1
ATOM 841 C CA . ALA A 1 119 ? 11.117 -7.829 -15.524 1.00 82.62 119 ALA A CA 1
ATOM 842 C C . ALA A 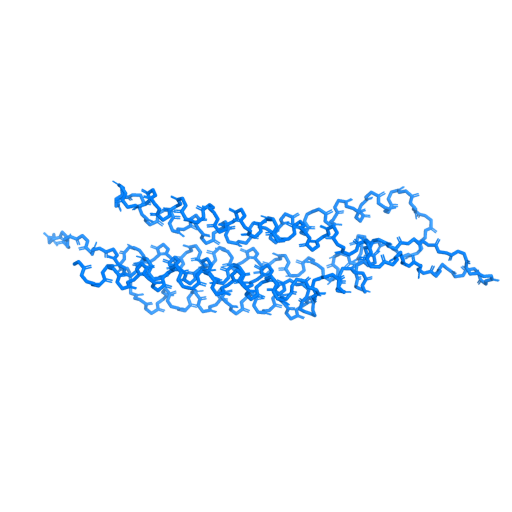1 119 ? 11.417 -9.225 -16.095 1.00 82.62 119 ALA A C 1
ATOM 844 O O . ALA A 1 119 ? 12.388 -9.390 -16.831 1.00 82.62 119 ALA A O 1
ATOM 845 N N . SER A 1 120 ? 10.575 -10.219 -15.794 1.00 85.62 120 SER A N 1
ATOM 846 C CA . SER A 1 120 ? 10.746 -11.594 -16.278 1.00 85.62 120 SER A CA 1
ATOM 847 C C . SER A 1 120 ? 10.524 -11.728 -17.786 1.00 85.62 120 SER A C 1
ATOM 849 O O . SER A 1 120 ? 11.289 -12.417 -18.459 1.00 85.62 120 SER A O 1
ATOM 851 N N . ALA A 1 121 ? 9.522 -11.031 -18.332 1.00 84.69 121 ALA A N 1
ATOM 852 C CA . ALA A 1 121 ? 9.253 -11.005 -19.765 1.00 84.69 121 ALA A CA 1
ATOM 853 C C . ALA A 1 121 ? 10.391 -10.313 -20.528 1.00 84.69 121 ALA A C 1
ATOM 855 O O . ALA A 1 121 ? 10.792 -10.771 -21.599 1.00 84.69 121 ALA A O 1
ATOM 856 N N . TRP A 1 122 ? 10.943 -9.242 -19.954 1.00 79.44 122 TRP A N 1
ATOM 857 C CA . TRP A 1 122 ? 12.072 -8.524 -20.529 1.00 79.44 122 TRP A CA 1
ATOM 858 C C . TRP A 1 122 ? 13.353 -9.367 -20.523 1.00 79.44 122 TRP A C 1
ATOM 860 O O . TRP A 1 122 ? 13.992 -9.505 -21.563 1.00 79.44 122 TRP A O 1
ATOM 870 N N . ASP A 1 123 ? 13.698 -9.992 -19.394 1.00 82.56 123 ASP A N 1
ATOM 871 C CA . ASP A 1 123 ? 14.885 -10.854 -19.297 1.00 82.56 123 ASP A CA 1
ATOM 872 C C . ASP A 1 123 ? 14.800 -12.050 -20.264 1.00 82.56 123 ASP A C 1
ATOM 874 O O . ASP A 1 123 ? 15.801 -12.421 -20.876 1.00 82.56 123 ASP A O 1
ATOM 878 N N . ALA A 1 124 ? 13.605 -12.617 -20.473 1.00 81.50 124 ALA A N 1
ATOM 879 C CA . ALA A 1 124 ? 13.388 -13.673 -21.463 1.00 81.50 124 ALA A CA 1
ATOM 880 C C . ALA A 1 124 ? 13.601 -13.192 -22.911 1.00 81.50 124 ALA A C 1
ATOM 882 O O . ALA A 1 124 ? 14.104 -13.946 -23.744 1.00 81.50 124 ALA A O 1
ATOM 883 N N . ALA A 1 125 ? 13.241 -11.941 -23.215 1.00 78.00 125 ALA A N 1
ATOM 884 C CA . ALA A 1 125 ? 13.402 -11.349 -24.541 1.00 78.00 125 ALA A CA 1
ATOM 885 C C . ALA A 1 125 ? 14.848 -10.903 -24.838 1.00 78.00 125 ALA A C 1
ATOM 887 O O . ALA A 1 125 ? 15.251 -10.875 -26.000 1.00 78.00 125 ALA A O 1
ATOM 888 N N . PHE A 1 126 ? 15.635 -10.574 -23.807 1.00 69.81 126 PHE A N 1
ATOM 889 C CA . PHE A 1 126 ? 16.973 -9.979 -23.932 1.00 69.81 126 PHE A CA 1
ATOM 890 C C . PHE A 1 126 ? 18.056 -10.743 -23.152 1.00 69.81 126 PHE A C 1
ATOM 892 O O . PHE A 1 126 ? 18.982 -10.137 -22.610 1.00 69.81 126 PHE A O 1
ATOM 899 N N . ALA A 1 127 ? 17.975 -12.078 -23.144 1.00 60.97 127 ALA A N 1
ATOM 900 C CA . ALA A 1 127 ? 18.814 -12.994 -22.357 1.00 60.97 127 ALA A CA 1
ATOM 901 C C . ALA A 1 127 ? 20.348 -12.825 -22.505 1.00 60.97 127 ALA A C 1
ATOM 903 O O . ALA A 1 127 ? 21.107 -13.418 -21.743 1.00 60.97 127 ALA A O 1
ATOM 904 N N . SER A 1 128 ? 20.821 -12.032 -23.472 1.00 57.06 128 SER A N 1
ATOM 905 C CA . SER A 1 128 ? 22.236 -11.779 -23.764 1.00 57.06 128 SER A CA 1
ATOM 906 C C . SER A 1 128 ? 22.815 -10.489 -23.156 1.00 57.06 128 SER A C 1
ATOM 908 O O . SER A 1 128 ? 23.969 -10.171 -23.436 1.00 57.06 128 SER A O 1
ATOM 910 N N . ILE A 1 129 ? 22.048 -9.703 -22.388 1.00 60.47 129 ILE A N 1
ATOM 911 C CA . ILE A 1 129 ? 22.509 -8.429 -21.801 1.00 60.47 129 ILE A CA 1
ATOM 912 C C . ILE A 1 129 ? 22.809 -8.622 -20.305 1.00 60.47 129 ILE A C 1
ATOM 914 O O . ILE A 1 129 ? 21.948 -9.069 -19.558 1.00 60.47 129 ILE A O 1
ATOM 918 N N . GLU A 1 130 ? 24.009 -8.233 -19.850 1.00 57.72 130 GLU A N 1
ATOM 919 C CA . GLU A 1 130 ? 24.519 -8.405 -18.466 1.00 57.72 130 GLU A CA 1
ATOM 920 C C . GLU A 1 130 ? 23.650 -7.789 -17.345 1.00 57.72 130 GLU A C 1
ATOM 922 O O . GLU A 1 130 ? 23.892 -8.041 -16.167 1.00 57.72 130 GLU A O 1
ATOM 927 N N . ALA A 1 131 ? 22.632 -6.991 -17.668 1.00 64.44 131 ALA A N 1
ATOM 928 C CA . ALA A 1 131 ? 21.816 -6.270 -16.696 1.00 64.44 131 ALA A CA 1
ATOM 929 C C . ALA A 1 131 ? 20.391 -6.842 -16.623 1.00 64.44 131 ALA A C 1
ATOM 931 O O . ALA A 1 131 ? 19.455 -6.293 -17.204 1.00 64.44 131 ALA A O 1
ATOM 932 N N . SER A 1 132 ? 20.245 -7.945 -15.885 1.00 77.69 132 SER A N 1
ATOM 933 C CA . SER A 1 132 ? 18.953 -8.581 -15.602 1.00 77.69 132 SER A CA 1
ATOM 934 C C . SER A 1 132 ? 18.049 -7.677 -14.754 1.00 77.69 132 SER A C 1
ATOM 936 O O . SER A 1 132 ? 18.418 -7.227 -13.663 1.00 77.69 132 SER A O 1
ATOM 938 N N . ARG A 1 133 ? 16.822 -7.439 -15.225 1.00 81.44 133 ARG A N 1
ATOM 939 C CA . ARG A 1 133 ? 15.805 -6.673 -14.489 1.00 81.44 133 ARG A CA 1
ATOM 940 C C . ARG A 1 133 ? 15.244 -7.438 -13.306 1.00 81.44 133 ARG A C 1
ATOM 942 O O . ARG A 1 133 ? 14.845 -6.818 -12.322 1.00 81.44 133 ARG A O 1
ATOM 949 N N . THR A 1 134 ? 15.216 -8.767 -13.368 1.00 85.50 134 THR A N 1
ATOM 950 C CA . THR A 1 134 ? 14.770 -9.584 -12.232 1.00 85.50 134 THR A CA 1
ATOM 951 C C . THR A 1 134 ? 15.732 -9.476 -11.047 1.00 85.50 134 THR A C 1
ATOM 953 O O . THR A 1 134 ? 15.277 -9.447 -9.900 1.00 85.50 134 THR A O 1
ATOM 956 N N . VAL A 1 135 ? 17.037 -9.309 -11.297 1.00 86.44 135 VAL A N 1
ATOM 957 C CA . VAL A 1 135 ? 18.025 -8.990 -10.251 1.00 86.44 135 VAL A CA 1
ATOM 958 C C . VAL A 1 135 ? 17.741 -7.619 -9.631 1.00 86.44 135 VAL A C 1
ATOM 960 O O . VAL A 1 135 ? 17.611 -7.532 -8.411 1.00 86.44 135 VAL A O 1
ATOM 963 N N . LEU A 1 136 ? 17.530 -6.576 -10.445 1.00 83.88 136 LEU A N 1
ATOM 964 C CA . LEU A 1 136 ? 17.173 -5.236 -9.946 1.00 83.88 136 LEU A CA 1
ATOM 965 C C . LEU A 1 136 ? 15.876 -5.256 -9.119 1.00 83.88 136 LEU A C 1
ATOM 967 O O . LEU A 1 136 ? 15.800 -4.656 -8.048 1.00 83.88 136 LEU A O 1
ATOM 971 N N . TRP A 1 137 ? 14.855 -5.991 -9.564 1.00 87.75 137 TRP A N 1
ATOM 972 C CA . TRP A 1 137 ? 13.624 -6.175 -8.793 1.00 87.75 137 TRP A CA 1
ATOM 973 C C . TRP A 1 137 ? 13.888 -6.851 -7.443 1.00 87.75 137 TRP A C 1
ATOM 975 O O . TRP A 1 137 ? 13.357 -6.428 -6.413 1.00 87.75 137 TRP A O 1
ATOM 985 N N . ARG A 1 138 ? 14.735 -7.883 -7.419 1.00 86.94 138 ARG A N 1
ATOM 986 C CA . ARG A 1 138 ? 15.084 -8.598 -6.187 1.00 86.94 138 ARG A CA 1
ATOM 987 C C . ARG A 1 138 ? 15.840 -7.707 -5.201 1.00 86.94 138 ARG A C 1
ATOM 989 O O . ARG A 1 138 ? 15.621 -7.833 -4.000 1.00 86.94 138 ARG A O 1
ATOM 996 N N . GLU A 1 139 ? 16.706 -6.828 -5.685 1.00 85.50 139 GLU A N 1
ATOM 997 C CA . GLU A 1 139 ? 17.483 -5.920 -4.837 1.00 85.50 139 GLU A CA 1
ATOM 998 C C . GLU A 1 139 ? 16.636 -4.762 -4.302 1.00 85.50 139 GLU A C 1
ATOM 1000 O O . GLU A 1 139 ? 16.705 -4.449 -3.113 1.00 85.50 139 GLU A O 1
ATOM 1005 N N . TYR A 1 140 ? 15.795 -4.160 -5.148 1.00 82.06 140 TYR A N 1
ATOM 1006 C CA . TYR A 1 140 ? 15.124 -2.900 -4.818 1.00 82.06 140 TYR A CA 1
ATOM 1007 C C . TYR A 1 140 ? 13.635 -3.035 -4.469 1.00 82.06 140 TYR A C 1
ATOM 1009 O O . TYR A 1 140 ? 13.123 -2.226 -3.698 1.00 82.06 140 TYR A O 1
ATOM 1017 N N . ALA A 1 141 ? 12.915 -4.029 -4.998 1.00 83.75 141 ALA A N 1
ATOM 1018 C CA . ALA A 1 141 ? 11.464 -4.164 -4.809 1.00 83.75 141 ALA A CA 1
ATOM 1019 C C . ALA A 1 141 ? 11.071 -5.279 -3.824 1.00 83.75 141 ALA A C 1
ATOM 1021 O O . ALA A 1 141 ? 10.132 -5.103 -3.044 1.00 83.75 141 ALA A O 1
ATOM 1022 N N . LEU A 1 142 ? 11.788 -6.409 -3.806 1.00 87.94 142 LEU A N 1
ATOM 1023 C CA . LEU A 1 142 ? 11.471 -7.543 -2.926 1.00 87.94 142 LEU A CA 1
ATOM 1024 C C . LEU A 1 142 ? 11.518 -7.195 -1.422 1.00 87.94 142 LEU A C 1
ATOM 1026 O O . LEU A 1 142 ? 10.576 -7.562 -0.714 1.00 87.94 142 LEU A O 1
ATOM 1030 N N . PRO A 1 143 ? 12.532 -6.477 -0.892 1.00 89.12 143 PRO A N 1
ATOM 1031 C CA . PRO A 1 143 ? 12.563 -6.131 0.532 1.00 89.12 143 PRO A CA 1
ATOM 1032 C C . PRO A 1 143 ? 11.365 -5.268 0.947 1.00 89.12 143 PRO A C 1
ATOM 1034 O O . PRO A 1 143 ? 10.769 -5.475 2.005 1.00 89.12 143 PRO A O 1
ATOM 1037 N N . ALA A 1 144 ? 10.969 -4.336 0.078 1.00 85.88 144 ALA A N 1
ATOM 1038 C CA . ALA A 1 144 ? 9.816 -3.477 0.299 1.00 85.88 144 ALA A CA 1
ATOM 1039 C C . ALA A 1 144 ? 8.498 -4.261 0.258 1.00 85.88 144 ALA A C 1
ATOM 1041 O O . ALA A 1 144 ? 7.634 -4.043 1.106 1.00 85.88 144 ALA A O 1
ATOM 1042 N N . LEU A 1 145 ? 8.365 -5.221 -0.665 1.00 87.75 145 LEU A N 1
ATOM 1043 C CA . LEU A 1 145 ? 7.216 -6.127 -0.735 1.00 87.75 145 LEU A CA 1
ATOM 1044 C C . LEU A 1 145 ? 7.044 -6.929 0.563 1.00 87.75 145 LEU A C 1
ATOM 1046 O O . LEU A 1 145 ? 5.931 -7.038 1.078 1.00 87.75 145 LEU A O 1
ATOM 1050 N N . LEU A 1 146 ? 8.137 -7.458 1.121 1.00 91.31 146 LEU A N 1
ATOM 1051 C CA . LEU A 1 146 ? 8.102 -8.193 2.388 1.00 91.31 146 LEU A CA 1
ATOM 1052 C C . LEU A 1 146 ? 7.688 -7.289 3.556 1.00 91.31 146 LEU A C 1
ATOM 1054 O O . LEU A 1 146 ? 6.851 -7.685 4.370 1.00 91.31 146 LEU A O 1
ATOM 1058 N N . ALA A 1 147 ? 8.216 -6.064 3.614 1.00 89.88 147 ALA A N 1
ATOM 1059 C CA . ALA A 1 147 ? 7.828 -5.079 4.622 1.00 89.88 147 ALA A CA 1
ATOM 1060 C C . ALA A 1 147 ? 6.339 -4.691 4.510 1.00 89.88 147 ALA A C 1
ATOM 1062 O O . ALA A 1 147 ? 5.648 -4.623 5.526 1.00 89.88 147 ALA A O 1
ATOM 1063 N N . LEU A 1 148 ? 5.817 -4.514 3.291 1.00 89.06 148 LEU A N 1
ATOM 1064 C CA . LEU A 1 148 ? 4.398 -4.248 3.024 1.00 89.06 148 LEU A CA 1
ATOM 1065 C C . LEU A 1 148 ? 3.501 -5.416 3.450 1.00 89.06 148 LEU A C 1
ATOM 1067 O O . LEU A 1 148 ? 2.492 -5.206 4.124 1.00 89.06 148 LEU A O 1
ATOM 1071 N N . ALA A 1 149 ? 3.873 -6.649 3.104 1.00 90.19 149 ALA A N 1
ATOM 1072 C CA . ALA A 1 149 ? 3.129 -7.841 3.503 1.00 90.19 149 ALA A CA 1
ATOM 1073 C C . ALA A 1 149 ? 3.087 -7.985 5.034 1.00 90.19 149 ALA A C 1
ATOM 1075 O O . ALA A 1 149 ? 2.018 -8.193 5.614 1.00 90.19 149 ALA A O 1
ATOM 1076 N N . ALA A 1 150 ? 4.229 -7.791 5.701 1.00 92.88 150 ALA A N 1
ATOM 1077 C CA . ALA A 1 150 ? 4.306 -7.785 7.157 1.00 92.88 150 ALA A CA 1
ATOM 1078 C C . ALA A 1 150 ? 3.439 -6.670 7.768 1.00 92.88 150 ALA A C 1
ATOM 1080 O O . ALA A 1 150 ? 2.703 -6.928 8.721 1.00 92.88 150 ALA A O 1
ATOM 1081 N N . ALA A 1 151 ? 3.455 -5.461 7.193 1.00 91.38 151 ALA A N 1
ATOM 1082 C CA . ALA A 1 151 ? 2.626 -4.346 7.646 1.00 91.38 151 ALA A CA 1
ATOM 1083 C C . ALA A 1 151 ? 1.129 -4.686 7.592 1.00 91.38 151 ALA A C 1
ATOM 1085 O O . ALA A 1 151 ? 0.417 -4.452 8.569 1.00 91.38 151 ALA A O 1
ATOM 1086 N N . GLY A 1 152 ? 0.659 -5.287 6.492 1.00 89.50 152 GLY A N 1
ATOM 1087 C CA . GLY A 1 152 ? -0.736 -5.711 6.333 1.00 89.50 152 GLY A CA 1
ATOM 1088 C C . GLY A 1 152 ? -1.163 -6.744 7.377 1.00 89.50 152 GLY A C 1
ATOM 1089 O O . GLY A 1 152 ? -2.200 -6.582 8.024 1.00 89.50 152 GLY A O 1
ATOM 1090 N N . ILE A 1 153 ? -0.331 -7.765 7.615 1.00 93.19 153 ILE A N 1
ATOM 1091 C CA . ILE A 1 153 ? -0.588 -8.804 8.627 1.00 93.19 153 ILE A CA 1
ATOM 1092 C C . ILE A 1 153 ? -0.655 -8.185 10.028 1.00 93.19 153 ILE A C 1
ATOM 1094 O O . ILE A 1 153 ? -1.613 -8.414 10.770 1.00 93.19 153 ILE A O 1
ATOM 1098 N N . VAL A 1 154 ? 0.341 -7.375 10.391 1.00 93.25 154 VAL A N 1
ATOM 1099 C CA . VAL A 1 154 ? 0.433 -6.737 11.710 1.00 93.25 154 VAL A CA 1
ATOM 1100 C C . VAL A 1 154 ? -0.745 -5.781 11.936 1.00 93.25 154 VAL A C 1
ATOM 1102 O O . VAL A 1 154 ? -1.367 -5.815 13.003 1.00 93.25 154 VAL A O 1
ATOM 1105 N N . ALA A 1 155 ? -1.114 -4.985 10.928 1.00 91.56 155 ALA A N 1
ATOM 1106 C CA . ALA A 1 155 ? -2.277 -4.107 10.983 1.00 91.56 155 ALA A CA 1
ATOM 1107 C C . ALA A 1 155 ? -3.576 -4.901 11.162 1.00 91.56 155 ALA A C 1
ATOM 1109 O O . ALA A 1 155 ? -4.375 -4.571 12.038 1.00 91.56 155 ALA A O 1
ATOM 1110 N N . ALA A 1 156 ? -3.773 -5.977 10.396 1.00 89.50 156 ALA A N 1
ATOM 1111 C CA . ALA A 1 156 ? -4.952 -6.830 10.504 1.00 89.50 156 ALA A CA 1
ATOM 1112 C C . ALA A 1 156 ? -5.102 -7.425 11.914 1.00 89.50 156 ALA A C 1
ATOM 1114 O O . ALA A 1 156 ? -6.198 -7.411 12.483 1.00 89.50 156 ALA A O 1
ATOM 1115 N N . VAL A 1 157 ? -4.003 -7.895 12.519 1.00 90.12 157 VAL A N 1
ATOM 1116 C CA . VAL A 1 157 ? -4.000 -8.406 13.900 1.00 90.12 157 VAL A CA 1
ATOM 1117 C C . VAL A 1 157 ? -4.319 -7.290 14.898 1.00 90.12 157 VAL A C 1
ATOM 1119 O O . VAL A 1 157 ? -5.194 -7.471 15.749 1.00 90.12 157 VAL A O 1
ATOM 1122 N N . GLY A 1 158 ? -3.674 -6.125 14.782 1.00 86.94 158 GLY A N 1
ATOM 1123 C CA . GLY A 1 158 ? -3.899 -4.979 15.669 1.00 86.94 158 GLY A CA 1
ATOM 1124 C C . GLY A 1 158 ? -5.341 -4.464 15.630 1.00 86.94 158 GLY A C 1
ATOM 1125 O O . GLY A 1 158 ? -5.964 -4.271 16.680 1.00 86.94 158 GLY A O 1
ATOM 1126 N N . LEU A 1 159 ? -5.907 -4.324 14.429 1.00 87.75 159 LEU A N 1
ATOM 1127 C CA . LEU A 1 159 ? -7.295 -3.915 14.204 1.00 87.75 159 LEU A CA 1
ATOM 1128 C C . LEU A 1 159 ? -8.282 -4.940 14.769 1.00 87.75 159 LEU A C 1
ATOM 1130 O O . LEU A 1 159 ? -9.210 -4.570 15.491 1.00 87.75 159 LEU A O 1
ATOM 1134 N N . ARG A 1 160 ? -8.044 -6.237 14.535 1.00 86.12 160 ARG A N 1
ATOM 1135 C CA . ARG A 1 160 ? -8.871 -7.321 15.087 1.00 86.12 160 ARG A CA 1
ATOM 1136 C C . ARG A 1 160 ? -8.848 -7.345 16.613 1.00 86.12 160 ARG A C 1
ATOM 1138 O O . ARG A 1 160 ? -9.876 -7.600 17.238 1.00 86.12 160 ARG A O 1
ATOM 1145 N N . MET A 1 161 ? -7.688 -7.106 17.224 1.00 85.62 161 MET A N 1
ATOM 1146 C CA . MET A 1 161 ? -7.556 -7.031 18.681 1.00 85.62 161 MET A CA 1
ATOM 1147 C C . MET A 1 161 ? -8.330 -5.844 19.252 1.00 85.62 161 MET A C 1
ATOM 1149 O O . MET A 1 161 ? -9.059 -6.020 20.230 1.00 85.62 161 MET A O 1
ATOM 1153 N N . ARG A 1 162 ? -8.219 -4.665 18.626 1.00 85.56 162 ARG A N 1
ATOM 1154 C CA . ARG A 1 162 ? -8.950 -3.464 19.050 1.00 85.56 162 ARG A CA 1
ATOM 1155 C C . ARG A 1 162 ? -10.460 -3.643 18.929 1.00 85.56 162 ARG A C 1
ATOM 1157 O O . ARG A 1 162 ? -11.162 -3.382 19.899 1.00 85.56 162 ARG A O 1
ATOM 1164 N N .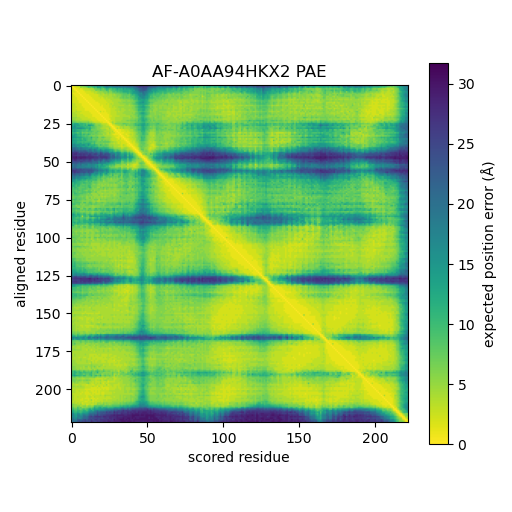 ALA A 1 163 ? -10.937 -4.173 17.804 1.00 81.06 163 ALA A N 1
ATOM 1165 C CA . ALA A 1 163 ? -12.359 -4.430 17.572 1.00 81.06 163 ALA A CA 1
ATOM 1166 C C . ALA A 1 163 ? -12.965 -5.443 18.564 1.00 81.06 163 ALA A C 1
ATOM 1168 O O . ALA A 1 163 ? -14.160 -5.417 18.829 1.00 81.06 163 ALA A O 1
ATOM 1169 N N . ARG A 1 164 ? -12.144 -6.333 19.143 1.00 81.81 164 ARG A N 1
ATOM 1170 C CA . ARG A 1 164 ? -12.556 -7.300 20.178 1.00 81.81 164 ARG A CA 1
ATOM 1171 C C . ARG A 1 164 ? -12.464 -6.768 21.613 1.00 81.81 164 ARG A C 1
ATOM 1173 O O . ARG A 1 164 ? -12.683 -7.533 22.545 1.00 81.81 164 ARG A O 1
ATOM 1180 N N . GLY A 1 165 ? -12.083 -5.506 21.820 1.00 73.44 165 GLY A N 1
ATOM 1181 C CA . GLY A 1 165 ? -11.963 -4.917 23.159 1.00 73.44 165 GLY A CA 1
ATOM 1182 C C . GLY A 1 165 ? -10.784 -5.435 24.001 1.00 73.44 165 GLY A C 1
ATOM 1183 O O . GLY A 1 165 ? -10.770 -5.234 25.214 1.00 73.44 165 GLY A O 1
ATOM 1184 N N . ARG A 1 166 ? -9.783 -6.089 23.387 1.00 72.12 166 ARG A N 1
ATOM 1185 C CA . ARG A 1 166 ? -8.529 -6.501 24.058 1.00 72.12 166 ARG A CA 1
ATOM 1186 C C . ARG A 1 166 ? -7.694 -5.273 24.473 1.00 72.12 166 ARG A C 1
ATOM 1188 O O . ARG A 1 166 ? -7.913 -4.195 23.917 1.00 72.12 166 ARG A O 1
ATOM 1195 N N . PRO A 1 167 ? -6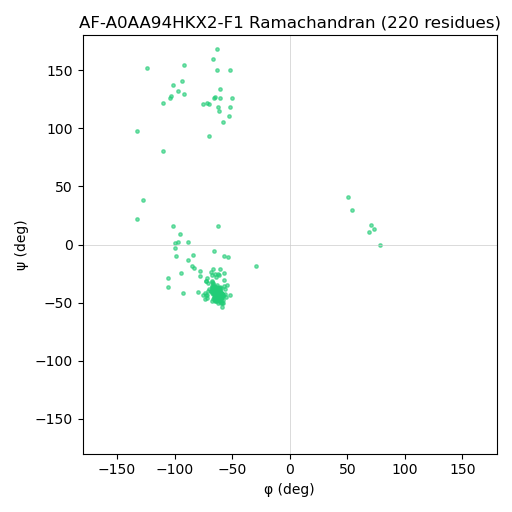.744 -5.390 25.432 1.00 64.88 167 PRO A N 1
ATOM 1196 C CA . PRO A 1 167 ? -6.039 -4.238 25.999 1.00 64.88 167 PRO A CA 1
ATOM 1197 C C . PRO A 1 167 ? -5.449 -3.344 24.907 1.00 64.88 167 PRO A C 1
ATOM 1199 O O . PRO A 1 167 ? -4.588 -3.764 24.131 1.00 64.88 167 PRO A O 1
ATOM 1202 N N . GLY A 1 168 ? -5.918 -2.093 24.869 1.00 70.31 168 GLY A N 1
ATOM 1203 C CA . GLY A 1 168 ? -5.651 -1.159 23.774 1.00 70.31 168 GLY A CA 1
ATOM 1204 C C . GLY A 1 168 ? -4.165 -0.915 23.502 1.00 70.31 168 GLY A C 1
ATOM 1205 O O . GLY A 1 168 ? -3.812 -0.622 22.366 1.00 70.31 168 GLY A O 1
ATOM 1206 N N . ARG A 1 169 ? -3.289 -1.110 24.500 1.00 84.44 169 ARG A N 1
ATOM 1207 C CA . ARG A 1 169 ? -1.833 -0.929 24.372 1.00 84.44 169 ARG A CA 1
ATOM 1208 C C . ARG A 1 169 ? -1.209 -1.856 23.325 1.00 84.44 169 ARG A C 1
ATOM 1210 O O . ARG A 1 169 ? -0.461 -1.377 22.484 1.00 84.44 169 ARG A O 1
ATOM 1217 N N . LEU A 1 170 ? -1.554 -3.147 23.319 1.00 85.44 170 LEU A N 1
ATOM 1218 C CA . LEU A 1 170 ? -1.010 -4.092 22.332 1.00 85.44 170 LEU A CA 1
ATOM 1219 C C . LEU A 1 170 ? -1.498 -3.769 20.916 1.00 85.44 170 LEU A C 1
ATOM 1221 O O . LEU A 1 170 ? -0.712 -3.790 19.977 1.00 85.44 170 LEU A O 1
ATOM 1225 N N . GLY A 1 171 ? -2.776 -3.402 20.769 1.00 84.00 171 GLY A N 1
ATOM 1226 C CA . GLY A 1 171 ? -3.311 -2.950 19.484 1.00 84.00 171 GLY A CA 1
ATOM 1227 C C . GLY A 1 171 ? -2.597 -1.699 18.963 1.00 84.00 171 GLY A C 1
ATOM 1228 O O . GLY A 1 171 ? -2.302 -1.626 17.775 1.00 84.00 171 GLY A O 1
ATOM 1229 N N . VAL A 1 172 ? -2.280 -0.743 19.850 1.00 87.75 172 VAL A N 1
ATOM 1230 C CA . VAL A 1 172 ? -1.554 0.490 19.494 1.00 87.75 172 VAL A CA 1
ATOM 1231 C C . VAL A 1 172 ? -0.152 0.148 19.008 1.00 87.75 172 VAL A C 1
ATOM 1233 O O . VAL A 1 172 ? 0.251 0.636 17.960 1.00 87.75 172 VAL A O 1
ATOM 1236 N N . VAL A 1 173 ? 0.567 -0.711 19.737 1.00 92.50 173 VAL A N 1
ATOM 1237 C CA . VAL A 1 173 ? 1.927 -1.133 19.368 1.00 92.50 173 VAL A CA 1
ATOM 1238 C C . VAL A 1 173 ? 1.933 -1.827 18.009 1.00 92.50 173 VAL A C 1
ATOM 1240 O O . VAL A 1 173 ? 2.776 -1.509 17.179 1.00 92.50 173 VAL A O 1
ATOM 1243 N N . LEU A 1 174 ? 0.977 -2.722 17.745 1.00 91.88 174 LEU A N 1
ATOM 1244 C CA . LEU A 1 174 ? 0.876 -3.400 16.451 1.00 91.88 174 LEU A CA 1
ATOM 1245 C C . LEU A 1 174 ? 0.592 -2.411 15.316 1.00 91.88 174 LEU A C 1
ATOM 1247 O O . LEU A 1 174 ? 1.282 -2.431 14.306 1.00 91.88 174 LEU A O 1
ATOM 1251 N N . VAL A 1 175 ? -0.365 -1.496 15.476 1.00 88.56 175 VAL A N 1
ATOM 1252 C CA . VAL A 1 175 ? -0.634 -0.492 14.433 1.00 88.56 175 VAL A CA 1
ATOM 1253 C C . VAL A 1 175 ? 0.555 0.448 14.234 1.00 88.56 175 VAL A C 1
ATOM 1255 O O . VAL A 1 175 ? 0.907 0.730 13.093 1.00 88.56 175 VAL A O 1
ATOM 1258 N N . ALA A 1 176 ? 1.229 0.872 15.303 1.00 92.19 176 ALA A N 1
ATOM 1259 C CA . ALA A 1 176 ? 2.450 1.668 15.201 1.00 92.19 176 ALA A CA 1
ATOM 1260 C C . ALA A 1 176 ? 3.566 0.910 14.463 1.00 92.19 176 ALA A C 1
ATOM 1262 O O . ALA A 1 176 ? 4.216 1.480 13.590 1.00 92.19 176 ALA A O 1
ATOM 1263 N N . ALA A 1 177 ? 3.744 -0.382 14.750 1.00 93.38 177 ALA A N 1
ATOM 1264 C CA . ALA A 1 177 ? 4.692 -1.239 14.047 1.00 93.38 177 ALA A CA 1
ATOM 1265 C C . ALA A 1 177 ? 4.323 -1.407 12.564 1.00 93.38 177 ALA A C 1
ATOM 1267 O O . ALA A 1 177 ? 5.200 -1.336 11.710 1.00 93.38 177 ALA A O 1
ATOM 1268 N N . ALA A 1 178 ? 3.037 -1.559 12.235 1.00 92.00 178 ALA A N 1
ATOM 1269 C CA . ALA A 1 178 ? 2.579 -1.607 10.849 1.00 92.00 178 ALA A CA 1
ATOM 1270 C C . ALA A 1 178 ? 2.896 -0.301 10.103 1.00 92.00 178 ALA A C 1
ATOM 1272 O O . ALA A 1 178 ? 3.435 -0.344 9.001 1.00 92.00 178 ALA A O 1
ATOM 1273 N N . LEU A 1 179 ? 2.637 0.860 10.713 1.00 92.00 179 LEU A N 1
ATOM 1274 C CA . LEU A 1 179 ? 2.988 2.159 10.128 1.00 92.00 179 LEU A CA 1
ATOM 1275 C C . LEU A 1 179 ? 4.507 2.325 9.967 1.00 92.00 179 LEU A C 1
ATOM 1277 O O . LEU A 1 179 ? 4.960 2.819 8.938 1.00 92.00 179 LEU A O 1
ATOM 1281 N N . ALA A 1 180 ? 5.301 1.862 10.936 1.00 93.38 180 ALA A N 1
ATOM 1282 C CA . ALA A 1 180 ? 6.759 1.857 10.837 1.00 93.38 180 ALA A CA 1
ATOM 1283 C C . ALA A 1 180 ? 7.258 0.960 9.692 1.00 93.38 180 ALA A C 1
ATOM 1285 O O . ALA A 1 180 ? 8.187 1.337 8.984 1.00 93.38 180 ALA A O 1
ATOM 1286 N N . LEU A 1 181 ? 6.616 -0.189 9.458 1.00 93.19 181 LEU A N 1
ATOM 1287 C CA . LEU A 1 181 ? 6.922 -1.068 8.327 1.00 93.19 181 LEU A CA 1
ATOM 1288 C C . LEU A 1 181 ? 6.557 -0.430 6.978 1.00 93.19 181 LEU A C 1
ATOM 1290 O O . LEU A 1 181 ? 7.319 -0.573 6.024 1.00 93.19 181 LEU A O 1
ATOM 1294 N N . LEU A 1 182 ? 5.450 0.320 6.892 1.00 89.88 182 LEU A N 1
ATOM 1295 C CA . LEU A 1 182 ? 5.119 1.103 5.692 1.00 89.88 182 LEU A CA 1
ATOM 1296 C C . LEU A 1 182 ? 6.171 2.190 5.416 1.00 89.88 182 LEU A C 1
ATOM 1298 O O . LEU A 1 182 ? 6.571 2.379 4.267 1.00 89.88 182 LEU A O 1
ATOM 1302 N N . LEU A 1 183 ? 6.651 2.874 6.461 1.00 89.62 183 LEU A N 1
ATOM 1303 C CA . LEU A 1 183 ? 7.736 3.856 6.350 1.00 89.62 183 LEU A CA 1
ATOM 1304 C C . LEU A 1 183 ? 9.058 3.202 5.936 1.00 89.62 183 LEU A C 1
ATOM 1306 O O . LEU A 1 183 ? 9.759 3.738 5.082 1.00 89.62 183 LEU A O 1
ATOM 1310 N N . LEU A 1 184 ? 9.381 2.033 6.492 1.00 90.31 184 LEU A N 1
ATOM 1311 C CA . L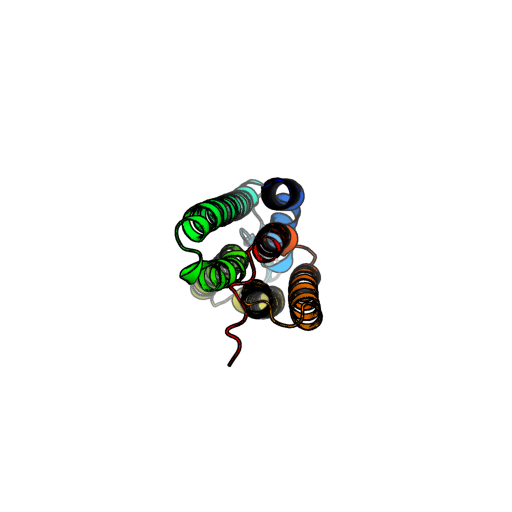EU A 1 184 ? 10.561 1.263 6.107 1.00 90.31 184 LEU A CA 1
ATOM 1312 C C . LEU A 1 184 ? 10.489 0.836 4.636 1.00 90.31 184 LEU A C 1
ATOM 1314 O O . LEU A 1 184 ? 11.468 0.996 3.916 1.00 90.31 184 LEU A O 1
ATOM 1318 N N . ALA A 1 185 ? 9.334 0.356 4.164 1.00 86.00 185 ALA A N 1
ATOM 1319 C CA . ALA A 1 185 ? 9.129 0.015 2.756 1.00 86.00 185 ALA A CA 1
ATOM 1320 C C . ALA A 1 185 ? 9.346 1.230 1.837 1.00 86.00 185 ALA A C 1
ATOM 1322 O O . ALA A 1 185 ? 10.029 1.127 0.816 1.00 86.00 185 ALA A O 1
ATOM 1323 N N . ALA A 1 186 ? 8.828 2.400 2.229 1.00 85.12 186 ALA A N 1
ATOM 1324 C CA . ALA A 1 186 ? 9.079 3.645 1.510 1.00 85.12 186 ALA A CA 1
ATOM 1325 C C . ALA A 1 186 ? 10.570 4.020 1.524 1.00 85.12 186 ALA A C 1
ATOM 1327 O O . ALA A 1 186 ? 11.106 4.394 0.489 1.00 85.12 186 ALA A O 1
ATOM 1328 N N . ALA A 1 187 ? 11.272 3.875 2.649 1.00 84.88 187 ALA A N 1
ATOM 1329 C CA . ALA A 1 187 ? 12.702 4.168 2.734 1.00 84.88 187 ALA A CA 1
ATOM 1330 C C . ALA A 1 187 ? 13.549 3.238 1.846 1.00 84.88 187 ALA A C 1
ATOM 1332 O O . ALA A 1 187 ? 14.413 3.715 1.111 1.00 84.88 187 ALA A O 1
ATOM 1333 N N . LEU A 1 188 ? 13.259 1.931 1.856 1.00 84.56 188 LEU A N 1
ATOM 1334 C CA . LEU A 1 188 ? 13.949 0.920 1.042 1.00 84.56 188 LEU A CA 1
ATOM 1335 C C . LEU A 1 188 ? 13.796 1.164 -0.464 1.00 84.56 188 LEU A C 1
ATOM 1337 O O . LEU A 1 188 ? 14.666 0.788 -1.241 1.00 84.56 188 LEU A O 1
ATOM 1341 N N . THR A 1 189 ? 12.712 1.825 -0.869 1.00 78.38 189 THR A N 1
ATOM 1342 C CA . THR A 1 189 ? 12.433 2.172 -2.269 1.00 78.38 189 THR A CA 1
ATOM 1343 C C . THR A 1 189 ? 12.739 3.629 -2.594 1.00 78.38 189 THR A C 1
ATOM 1345 O O . THR A 1 189 ? 12.251 4.137 -3.596 1.00 78.38 189 THR A O 1
ATOM 1348 N N . SER A 1 190 ? 13.496 4.348 -1.757 1.00 80.06 190 SER A N 1
ATOM 1349 C CA . SER A 1 190 ? 13.766 5.782 -1.962 1.00 80.06 190 SER A CA 1
ATOM 1350 C C . SER A 1 190 ? 12.487 6.602 -2.215 1.00 80.06 190 SER A C 1
ATOM 1352 O O . SER A 1 190 ? 12.458 7.489 -3.062 1.00 80.06 190 SER A O 1
ATOM 1354 N N . LEU A 1 191 ? 11.424 6.293 -1.467 1.00 76.94 191 LEU A N 1
ATOM 1355 C CA . LEU A 1 191 ? 10.069 6.852 -1.558 1.00 76.94 191 LEU A CA 1
ATOM 1356 C C . LEU A 1 191 ? 9.243 6.387 -2.774 1.00 76.94 191 LEU A C 1
ATOM 1358 O O . LEU A 1 191 ? 8.166 6.933 -3.029 1.00 76.94 191 LEU A O 1
ATOM 1362 N N . GLY A 1 192 ? 9.683 5.345 -3.479 1.00 70.75 192 GLY A N 1
ATOM 1363 C CA . GLY A 1 192 ? 8.975 4.756 -4.617 1.00 70.75 192 GLY A CA 1
ATOM 1364 C C . GLY A 1 192 ? 7.610 4.161 -4.258 1.00 70.75 192 GLY A C 1
ATOM 1365 O O . GLY A 1 192 ? 6.653 4.292 -5.018 1.00 70.75 192 GLY A O 1
ATOM 1366 N N . THR A 1 193 ? 7.470 3.574 -3.065 1.00 78.62 193 THR A N 1
ATOM 1367 C CA . THR A 1 193 ? 6.189 3.029 -2.568 1.00 78.62 193 THR A CA 1
ATOM 1368 C C . THR A 1 193 ? 5.418 4.001 -1.672 1.00 78.62 193 THR A C 1
ATOM 1370 O O . THR A 1 193 ? 4.429 3.603 -1.050 1.00 78.62 193 THR A O 1
ATOM 1373 N N . LEU A 1 194 ? 5.850 5.266 -1.571 1.00 81.56 194 LEU A N 1
ATOM 1374 C CA . LEU A 1 194 ? 5.275 6.250 -0.646 1.00 81.56 194 LEU A CA 1
ATOM 1375 C C . LEU A 1 194 ? 3.785 6.486 -0.915 1.00 81.56 194 LEU A C 1
ATOM 1377 O O . LEU A 1 194 ? 2.985 6.442 0.017 1.00 81.56 194 LEU A O 1
ATOM 1381 N N . SER A 1 195 ? 3.402 6.660 -2.181 1.00 80.19 195 SER A N 1
ATOM 1382 C CA . SER A 1 195 ? 2.009 6.891 -2.577 1.00 80.19 195 SER A CA 1
ATOM 1383 C C . SER A 1 195 ? 1.103 5.733 -2.150 1.00 80.19 195 SER A C 1
ATOM 1385 O O . SER A 1 195 ? 0.075 5.952 -1.507 1.00 80.19 195 SER A O 1
ATOM 1387 N N . THR A 1 196 ? 1.503 4.487 -2.414 1.00 80.44 196 THR A N 1
ATOM 1388 C CA . THR A 1 196 ? 0.758 3.297 -1.974 1.00 80.44 196 THR A CA 1
ATOM 1389 C C . THR A 1 196 ? 0.764 3.123 -0.452 1.00 80.44 196 THR A C 1
ATOM 1391 O O . THR A 1 196 ? -0.247 2.726 0.126 1.00 80.44 196 THR A O 1
ATOM 1394 N N . GLY A 1 197 ? 1.867 3.475 0.216 1.00 84.19 197 GLY A N 1
ATOM 1395 C CA . GLY A 1 197 ? 1.995 3.416 1.672 1.00 84.19 197 GLY A CA 1
ATOM 1396 C C . GLY A 1 197 ? 1.097 4.426 2.390 1.00 84.19 197 GLY A C 1
ATOM 1397 O O . GLY A 1 197 ? 0.512 4.096 3.418 1.00 84.19 197 GLY A O 1
ATOM 1398 N N . LEU A 1 198 ? 0.919 5.627 1.832 1.00 85.62 198 LEU A N 1
ATOM 1399 C CA . LEU A 1 198 ? 0.030 6.659 2.376 1.00 85.62 198 LEU A CA 1
ATOM 1400 C C . LEU A 1 198 ? -1.445 6.255 2.298 1.00 85.62 198 LEU A C 1
ATOM 1402 O O . LEU A 1 198 ? -2.188 6.468 3.259 1.00 85.62 198 LEU A O 1
ATOM 1406 N N . ILE A 1 199 ? -1.864 5.607 1.206 1.00 85.06 199 ILE A N 1
ATOM 1407 C CA . ILE A 1 199 ? -3.215 5.032 1.110 1.00 85.06 199 ILE A CA 1
ATOM 1408 C C . ILE A 1 199 ? -3.383 3.932 2.150 1.00 85.06 199 ILE A C 1
ATOM 1410 O O . ILE A 1 199 ? -4.365 3.945 2.894 1.00 85.06 199 ILE A O 1
ATOM 1414 N N . ALA A 1 200 ? -2.415 3.018 2.252 1.00 86.50 200 ALA A N 1
ATOM 1415 C CA . ALA A 1 200 ? -2.463 1.939 3.229 1.00 86.50 200 ALA A CA 1
ATOM 1416 C C . ALA A 1 200 ? -2.565 2.481 4.666 1.00 86.50 200 ALA A C 1
ATOM 1418 O O . ALA A 1 200 ? -3.408 2.030 5.442 1.00 86.50 200 ALA A O 1
ATOM 1419 N N . ALA A 1 201 ? -1.777 3.505 5.004 1.00 88.62 201 ALA A N 1
ATOM 1420 C CA . ALA A 1 201 ? -1.833 4.187 6.294 1.00 88.62 201 ALA A CA 1
ATOM 1421 C C . ALA A 1 201 ? -3.195 4.860 6.539 1.00 88.62 201 ALA A C 1
ATOM 1423 O O . ALA A 1 201 ? -3.741 4.743 7.638 1.00 88.62 201 ALA A O 1
ATOM 1424 N N . GLY A 1 202 ? -3.784 5.503 5.524 1.00 85.75 202 GLY A N 1
ATOM 1425 C CA . GLY A 1 202 ? -5.128 6.086 5.598 1.00 85.75 202 GLY A CA 1
ATOM 1426 C C . GLY A 1 202 ? -6.222 5.038 5.843 1.00 85.75 202 GLY A C 1
ATOM 1427 O O . GLY A 1 202 ? -7.105 5.231 6.685 1.00 85.75 202 GLY A O 1
ATOM 1428 N N . VAL A 1 203 ? -6.141 3.885 5.173 1.00 86.38 203 VAL A N 1
ATOM 1429 C CA . VAL A 1 203 ? -7.054 2.747 5.383 1.00 86.38 203 VAL A CA 1
ATOM 1430 C C . VAL A 1 203 ? -6.887 2.163 6.790 1.00 86.38 203 VAL A C 1
ATOM 1432 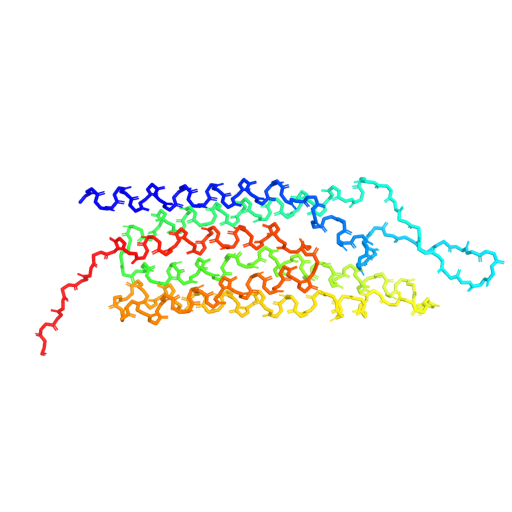O O . VAL A 1 203 ? -7.874 1.989 7.502 1.00 86.38 203 VAL A O 1
ATOM 1435 N N . ILE A 1 204 ? -5.655 1.931 7.247 1.00 88.69 204 ILE A N 1
ATOM 1436 C CA . ILE A 1 204 ? -5.378 1.408 8.596 1.00 88.69 204 ILE A CA 1
ATOM 1437 C C . ILE A 1 204 ? -5.853 2.391 9.676 1.00 88.69 204 ILE A C 1
ATOM 1439 O O . ILE A 1 204 ? -6.504 1.986 10.641 1.00 88.69 204 ILE A O 1
ATOM 1443 N N . GLY A 1 205 ? -5.577 3.686 9.510 1.00 85.81 205 GLY A N 1
ATOM 1444 C CA . GLY A 1 205 ? -5.999 4.736 10.437 1.00 85.81 205 GLY A CA 1
ATOM 1445 C C . GLY A 1 205 ? -7.520 4.883 10.505 1.00 85.81 205 GLY A C 1
ATOM 1446 O O . GLY A 1 205 ? -8.091 4.938 11.595 1.00 85.81 205 GLY A O 1
ATOM 1447 N N . SER A 1 206 ? -8.207 4.869 9.361 1.00 85.19 206 SER A N 1
ATOM 1448 C CA . SER A 1 206 ? -9.675 4.913 9.327 1.00 85.19 206 SER A CA 1
ATOM 1449 C C . SER A 1 206 ? -10.304 3.683 9.996 1.00 85.19 206 SER A C 1
ATOM 1451 O O . SER A 1 206 ? -11.199 3.827 10.833 1.00 85.19 206 SER A O 1
ATOM 1453 N N . ALA A 1 207 ? -9.776 2.484 9.727 1.00 85.25 207 ALA A N 1
ATOM 1454 C CA . ALA A 1 207 ? -10.190 1.246 10.384 1.00 85.25 207 ALA A CA 1
ATOM 1455 C C . ALA A 1 207 ? -9.976 1.301 11.907 1.00 85.25 207 ALA A C 1
ATOM 1457 O O . ALA A 1 207 ? -10.808 0.817 12.672 1.00 85.25 207 ALA A O 1
ATOM 1458 N N . TRP A 1 208 ? -8.894 1.931 12.365 1.00 87.75 208 TRP A N 1
ATOM 1459 C CA . TRP A 1 208 ? -8.581 2.084 13.785 1.00 87.75 208 TRP A CA 1
ATOM 1460 C C . TRP A 1 208 ? -9.583 2.963 14.544 1.00 87.75 208 TRP A C 1
ATOM 1462 O O . TRP A 1 208 ? -9.974 2.627 15.671 1.00 87.75 208 TRP A O 1
ATOM 1472 N N . TYR A 1 209 ? -10.010 4.078 13.940 1.00 84.31 209 TYR A N 1
ATOM 1473 C CA . TYR A 1 209 ? -11.048 4.943 14.508 1.00 84.31 209 TYR A CA 1
ATOM 1474 C C . TYR A 1 209 ? -12.399 4.229 14.575 1.00 84.31 209 TYR A C 1
ATOM 1476 O O . TYR A 1 209 ? -13.080 4.306 15.598 1.00 84.31 209 TYR A O 1
ATOM 1484 N N . LEU A 1 210 ? -12.751 3.467 13.538 1.00 80.19 210 LEU A N 1
ATOM 1485 C CA . LEU A 1 210 ? -13.983 2.675 13.511 1.00 80.19 210 LEU A CA 1
ATOM 1486 C C . LEU A 1 210 ? -13.968 1.544 14.543 1.00 80.19 210 LEU A C 1
ATOM 1488 O O . LEU A 1 210 ? -14.945 1.375 15.268 1.00 80.19 210 LEU A O 1
ATOM 1492 N N . ALA A 1 211 ? -12.832 0.863 14.710 1.00 78.62 211 ALA A N 1
ATOM 1493 C CA . ALA A 1 211 ? -12.639 -0.152 15.747 1.00 78.62 211 ALA A CA 1
ATOM 1494 C C . ALA A 1 211 ? -12.808 0.395 17.177 1.00 78.62 211 ALA A C 1
ATOM 1496 O O . ALA A 1 211 ? -13.015 -0.372 18.112 1.00 78.62 211 ALA A O 1
ATOM 1497 N N . ALA A 1 212 ? -12.668 1.711 17.377 1.00 75.19 212 ALA A N 1
ATOM 1498 C CA . ALA A 1 212 ? -12.880 2.358 18.673 1.00 75.19 212 ALA A CA 1
ATOM 1499 C C . ALA A 1 212 ? -14.356 2.706 18.936 1.00 75.19 212 ALA A C 1
ATOM 1501 O O . ALA A 1 212 ? -14.725 2.964 20.080 1.00 75.19 212 ALA A O 1
ATOM 1502 N N . ALA A 1 213 ? -15.179 2.751 17.884 1.00 71.38 213 ALA A N 1
ATOM 1503 C CA . ALA A 1 213 ? -16.585 3.134 17.949 1.00 71.38 213 ALA A CA 1
ATOM 1504 C C . ALA A 1 213 ? -17.521 1.953 18.243 1.00 71.38 213 ALA A C 1
ATOM 1506 O O . ALA A 1 213 ? -18.682 2.177 18.581 1.00 71.38 213 ALA A O 1
ATOM 1507 N N . THR A 1 214 ? -17.038 0.709 18.138 1.00 65.38 214 THR A N 1
ATOM 1508 C CA . THR A 1 214 ? -17.842 -0.478 18.441 1.00 65.38 214 THR A CA 1
ATOM 1509 C C . THR A 1 214 ? -18.214 -0.538 19.921 1.00 65.38 214 THR A C 1
ATOM 1511 O O . THR A 1 214 ? -17.315 -0.506 20.769 1.00 65.38 214 THR A O 1
ATOM 1514 N N . PRO A 1 215 ? -19.512 -0.667 20.258 1.00 56.16 215 PRO A N 1
ATOM 1515 C CA . PRO A 1 215 ? -19.925 -0.900 21.632 1.00 56.16 215 PRO A CA 1
ATOM 1516 C C . PRO A 1 215 ? -19.312 -2.216 22.113 1.00 56.16 215 PRO A C 1
ATOM 1518 O O . PRO A 1 215 ? -19.450 -3.251 21.461 1.00 56.16 215 PRO A O 1
ATOM 1521 N N . GLN A 1 216 ? -18.606 -2.171 23.245 1.00 56.88 216 GLN A N 1
ATOM 1522 C CA . GLN A 1 216 ? -18.184 -3.393 23.918 1.00 56.88 216 GLN A CA 1
ATOM 1523 C C . GLN A 1 216 ? -19.462 -4.137 24.302 1.00 56.88 216 GLN A C 1
ATOM 1525 O O . GLN A 1 216 ? -20.268 -3.610 25.069 1.00 56.88 216 GLN A O 1
ATOM 1530 N N . GLY A 1 217 ? -19.679 -5.312 23.705 1.00 48.69 217 GLY A N 1
ATOM 1531 C CA . GLY A 1 217 ? -20.780 -6.184 24.097 1.00 48.69 217 GLY A CA 1
ATOM 1532 C C . GLY A 1 217 ? -20.747 -6.408 25.612 1.00 48.69 217 GLY A C 1
ATOM 1533 O O . GLY A 1 217 ? -19.663 -6.324 26.204 1.00 48.69 217 GLY A O 1
ATOM 1534 N N . PRO A 1 218 ? -21.907 -6.634 26.254 1.00 42.47 218 PRO A N 1
ATOM 1535 C CA . PRO A 1 218 ? -21.956 -6.865 27.690 1.00 42.47 218 PRO A CA 1
ATOM 1536 C C . PRO A 1 218 ? -20.925 -7.936 28.045 1.00 42.47 218 PRO A C 1
ATOM 1538 O O . PRO A 1 218 ? -20.902 -9.000 27.430 1.00 42.47 218 PRO A O 1
ATOM 1541 N N . ARG A 1 219 ? -20.030 -7.622 28.993 1.00 49.28 219 ARG A N 1
ATOM 1542 C CA . ARG A 1 219 ? -19.207 -8.642 29.644 1.00 49.28 219 ARG A CA 1
ATOM 1543 C C . ARG A 1 219 ? -20.190 -9.684 30.150 1.00 49.28 219 ARG A C 1
ATOM 1545 O O . ARG A 1 219 ? -20.967 -9.373 31.050 1.00 49.28 219 ARG A O 1
ATOM 1552 N N . GLU A 1 220 ? -20.192 -10.865 29.547 1.00 45.34 220 GLU A N 1
ATOM 1553 C CA . GLU A 1 220 ? -20.847 -12.015 30.147 1.00 45.34 220 GLU A CA 1
ATOM 1554 C C . GLU A 1 220 ? -20.181 -12.197 31.510 1.00 45.34 220 GLU A C 1
ATOM 1556 O O . GLU A 1 220 ? -18.995 -12.514 31.613 1.00 45.34 220 GLU A O 1
ATOM 1561 N N . MET A 1 221 ? -20.921 -11.816 32.551 1.00 41.31 221 MET A N 1
ATOM 1562 C CA . MET A 1 221 ? -20.588 -12.117 33.930 1.00 41.31 221 MET A CA 1
ATOM 1563 C C . MET A 1 221 ? -20.809 -13.621 34.077 1.00 41.31 221 MET A C 1
ATOM 1565 O O . MET A 1 221 ? -21.939 -14.060 34.280 1.00 41.31 221 MET A O 1
ATOM 1569 N N . HIS A 1 222 ? -19.740 -14.385 33.877 1.00 40.66 222 HIS A N 1
ATOM 1570 C CA . HIS A 1 222 ? -19.631 -15.777 34.290 1.00 40.66 222 HIS A CA 1
ATOM 1571 C C . HIS A 1 222 ? -18.663 -15.863 35.462 1.00 40.66 222 HIS A C 1
ATOM 1573 O O . HIS A 1 222 ? -17.586 -15.224 35.376 1.00 40.66 222 HIS A O 1
#

Mean predicted aligned error: 8.51 Å

Sequence (222 aa):
MERERAARAAALWTLLIGLIASALTGLSGASWLQGALRFGCAPAASGGGRAVWRCDDTMALLVPAIATTVLGVMAAAAMLLIVRASWQDPRGHAAALATAGMLAVVPAIVLSAALLWDASAWDAAFASIEASRTVLWREYALPALLALAAAGIVAAVGLRMRARGRPGRLGVVLVAAALALLLLAAALTSLGTLSTGLIAAGVIGSAWYLAAATPQGPREMH

Solvent-accessible surface area (backbone atoms only — not comparable to full-atom values): 11010 Å² total; per-residue (Å²): 111,69,68,45,54,52,26,50,53,51,18,52,50,36,36,50,51,15,48,52,54,14,64,76,34,31,66,43,28,33,54,32,39,39,70,68,52,46,52,63,44,44,80,36,88,40,102,78,84,50,76,40,80,44,61,66,65,76,69,63,40,47,56,62,34,50,50,53,50,51,39,47,52,50,43,52,51,51,43,54,48,42,58,60,54,34,67,80,36,73,89,50,28,35,58,44,39,19,49,41,18,43,49,30,36,42,50,51,50,53,50,54,52,52,51,50,50,51,22,50,54,49,38,70,73,46,75,87,53,97,76,51,37,52,57,37,39,55,72,45,45,46,62,24,49,52,29,35,54,50,17,15,53,35,25,14,52,15,35,29,37,35,44,68,69,45,70,59,67,61,23,49,52,29,39,52,50,17,51,51,27,34,51,47,19,11,58,63,32,76,38,26,44,36,24,52,34,34,34,22,49,12,43,44,52,18,44,48,36,48,32,69,51,58,77,78,69,80,76,80,88,122

Organism: NCBI:txid153730

pLDDT: mean 77.4, std 10.78, range [40.66, 93.38]

Nearest PDB structures (foldseek):
  6afz-assembly1_B  TM=2.467E-01  e=6.923E+00  Vigna radiata var. radiata
  6aft-assembly1_A  TM=2.267E-01  e=7.961E+00  Vigna radiata var. radiata
  6afy-assembly1_B  TM=2.487E-01  e=9.590E+00  Vigna radiata var. radiata

Foldseek 3Di:
DVLLVVLQVQLVVLLVVLLVVLLVLLVVLLCLCCPQLVQQWDFDDDPPPATDTDHDPPVSSVVSSVLLSVLLVVLSVLLVVLLVVCVVPVVCVLVSLLVLLLSLLVSLLVSLVVSLVVQVVVCVVCVPHPDRSNVSSVQQPVLLSVLSNQLSNLLSVLLSCLLQVHDNVSSVVSNVSSLVSLVVSCVSSVNSCVSSSSSSNSSSSSSNSNSNSRPNDPDPPD

Secondary structure (DSSP, 8-state):
-HHHHHHHHHHHHHHHHHHHHHHHHHHHHHHHHHHTT-TTEEEEEPTTS-EEEEEPPTHHHHHHHHHHHHHHHHHHHHHHHHHHHTTT-TTTHHHHHHHHHHHTTHHHHHHHHHHHHHHHHHHHH-TTSS--HHHHHHHHTHHHHHHHHHHHHHHHHHHHHHHTT--HHHHHHHHHHHHHHHHHHHHHTTTTTHHHHHHHHHHHHHHHHHHHHS--------